Protein 1O9Y (pdb70)

Foldseek 3Di:
DCVPPDADKDWAQADDDDDPVRVVPDDPPDDDDGPDGDPQKTFIDRVPDTQFIFGWDQDPNDTDTHTDGGD/DDPPDDADKDWAQADDDDDVVRVVPDDPPDDDDGPDGDGQKTFIDRVPDGQFIFGWDQDVNDTDTDTDGGD/DVCVPDDADKDKADADDDDDPVRVVVDDPPDDDDGPDDDPQWTFIDGPNDGQFIFGWDQDPNDTDTHTPDGD/DVVPDDADKDWAQFDDDDDPVRVVVDDPPDDDDGDDDDPQKTFIDRVNDGQFIFGWDQDPNDIDTDTPDGDD

Organism: Pseudomonas savastanoi pv. phaseolicola (NCBI:txid319)

Sequence (286 aa):
ALDSLALDLTLRCGELRLTLAELRRLDAGTILEVTGISPGHATLCHGEQVVAEGELVDVEGRLGLQITRLVALDSLALDLTLRCGELRLTLAELRRLDAGTILEVTGISPGHATLCHGEQVVAEGELVDVEGRLGLQITRLVPALDSLALDLTLRCGELRLTLAELRRLDAGTILEVTGISPGHATLCHGEQVVAEGELVDVEGRLGLQITRLVALDSLALDLTLRCGELRLTLAELRRLDAGTILEVTGISPGHATLCHGEQVVAEGELVDVEGRLGLQITRLVT

Radius of gyration: 23.91 Å; Cα contacts (8 Å, |Δi|>4): 730; chains: 4; bounding box: 47×51×80 Å

Solvent-accessible surface area: 14517 Å² total; per-residue (Å²): 124,123,71,82,87,50,24,104,1,21,0,61,0,2,100,29,69,21,42,45,29,52,20,100,73,7,29,56,33,11,0,5,45,0,85,85,37,78,50,23,41,0,5,0,3,81,62,101,135,48,29,0,45,0,64,36,40,109,37,152,50,104,13,0,0,60,2,66,108,64,114,138,144,69,83,94,55,29,105,1,20,0,42,1,3,103,28,111,14,39,37,28,48,24,107,76,7,29,58,37,13,0,8,45,0,88,88,37,76,46,23,38,0,19,0,3,76,54,160,131,50,29,0,37,0,64,33,34,96,55,141,50,126,10,2,0,64,1,67,127,59,107,146,99,95,39,92,98,60,25,105,1,19,0,27,0,6,93,16,110,17,38,30,31,75,29,146,136,16,90,66,43,51,84,24,100,11,89,67,30,63,37,36,73,2,25,0,2,75,46,121,128,63,34,0,59,2,54,33,10,51,0,88,48,80,4,0,0,28,1,76,120,54,104,133,128,68,85,93,79,28,117,2,30,0,47,0,4,64,15,124,15,34,37,26,74,30,165,147,14,86,69,39,46,85,22,102,12,84,66,36,64,57,43,63,1,18,0,1,74,49,90,131,63,30,0,60,1,38,33,12,51,0,90,46,77,5,0,0,31,1,73,121,47,68,120

Nearest PDB structures (foldseek):
  1o9y-assembly1_B  TM=9.983E-01  e=3.569E-11  Pseudomonas syringae
  1o9y-assembly1_C  TM=9.702E-01  e=7.864E-11  Pseudomonas syringae
  8uox-assembly1_E6  TM=8.356E-01  e=1.042E-04  Salmonella enterica subsp. enterica serovar Typhimurium
  8t8o-assembly1_N  TM=8.268E-01  e=1.412E-04  Salmonella enterica subsp. enterica serovar Typhimurium
  5xrw-assembly1_C  TM=8.298E-01  e=2.927E-04  Helicobacter pylori 26695

InterPro domains:
  IPR001172 Flagellar motor switch FliN/Type III secretion HrcQb [PR00956] (55-71)
  IPR001172 Flagellar motor switch FliN/Type III secretion HrcQb [PR00956] (72-88)
  IPR001172 Flagellar motor switch FliN/Type III secretion HrcQb [PR00956] (101-116)
  IPR001543 Flagellar motor switch protein FliN-like, C-terminal domain [PF01052] (56-125)
  IPR036429 SpoA-like superfamily [G3DSA:2.30.330.10] (45-128)
  IPR036429 SpoA-like superfamily [SSF101801] (55-127)

B-factor: mean 23.4, std 9.32, range [5.74, 57.8]

CATH classification: 2.30.330.10

Secondary structure (DSSP, 8-state):
--TT-EEEEEEEEEEEEEEHHHHHT--TT-EEEE-SS-TTEEEEEETTEEEEEEEEEEETTEEEEEEEEE-/--TT-EEEEEEEEEEEEEEHHHHHT--TT-EEEE-SS-TTEEEEEETTEEEEEEEEEEETTEEEEEEEEE-/-GGGG-EEEEEEEEEEEEEEHHHHHH--TTPEEE-BS--TTEEEEEETTEEEEEEEEEEETTEEEEEEEEE-/-GGG-EEEEEEEEEEEEEEHHHHHH--TT-EEE-BSS-TTEEEEEETTEEEEEEEEEEETTEEEEEEEEE--

Structure (mmCIF, N/CA/C/O backbone):
data_1O9Y
#
_entry.id   1O9Y
#
_cell.length_a   53.018
_cell.length_b   27.696
_cell.length_c   98.850
_cell.angle_alpha   90.00
_cell.angle_beta   99.68
_cell.angle_gamma   90.00
#
_symmetry.space_group_name_H-M   'P 1 21 1'
#
loop_
_entity.id
_entity.type
_entity.pdbx_description
1 polymer HRCQ2
2 water water
#
loop_
_atom_site.group_PDB
_atom_site.id
_atom_site.type_symbol
_atom_site.label_atom_id
_atom_site.label_alt_id
_atom_site.label_comp_id
_atom_site.label_asym_id
_atom_site.label_entity_id
_atom_site.label_seq_id
_atom_site.pdbx_PDB_ins_code
_atom_site.Cartn_x
_atom_site.Cartn_y
_atom_site.Cartn_z
_atom_site.occupancy
_atom_site.B_iso_or_equiv
_atom_site.auth_seq_id
_atom_site.auth_comp_id
_atom_site.auth_asym_id
_atom_site.auth_atom_id
_atom_site.pdbx_PDB_model_num
ATOM 1 N N . ALA A 1 11 ? -17.587 -24.934 30.342 1.00 52.27 11 ALA A N 1
ATOM 2 C CA . ALA A 1 11 ? -16.240 -25.452 30.742 1.00 52.33 11 ALA A CA 1
ATOM 3 C C . ALA A 1 11 ? -15.490 -24.489 31.672 1.00 51.70 11 ALA A C 1
ATOM 4 O O . ALA A 1 11 ? -14.315 -24.703 31.978 1.00 52.16 11 ALA A O 1
ATOM 5 N N . LEU A 1 12 ? -16.182 -23.427 32.087 1.00 50.05 12 LEU A N 1
ATOM 6 C CA . LEU A 1 12 ? -15.687 -22.441 33.054 1.00 47.86 12 LEU A CA 1
ATOM 7 C C . LEU A 1 12 ? -16.868 -21.989 33.926 1.00 46.11 12 LEU A C 1
ATOM 8 O O . LEU A 1 12 ? -16.688 -21.353 34.971 1.00 45.93 12 LEU A O 1
ATOM 13 N N . ASP A 1 13 ? -18.073 -22.338 33.478 1.00 43.55 13 ASP A N 1
ATOM 14 C CA . ASP A 1 13 ? -19.303 -22.198 34.258 1.00 41.49 13 ASP A CA 1
ATOM 15 C C . ASP A 1 13 ? -19.149 -22.846 35.631 1.00 37.70 13 ASP A C 1
ATOM 16 O O . ASP A 1 13 ? -19.780 -22.426 36.601 1.00 36.69 13 ASP A O 1
ATOM 21 N N . SER A 1 14 ? -18.291 -23.863 35.691 1.00 34.36 14 SER A N 1
ATOM 22 C CA . SER A 1 14 ? -17.995 -24.594 36.919 1.00 30.33 14 SER A CA 1
ATOM 23 C C . SER A 1 14 ? -16.886 -23.948 37.785 1.00 27.61 14 SER A C 1
ATOM 24 O O . SER A 1 14 ? -16.469 -24.521 38.793 1.00 26.03 14 SER A O 1
ATOM 26 N N . LEU A 1 15 ? -16.416 -22.761 37.400 1.00 25.81 15 LEU A N 1
ATOM 27 C CA . LEU A 1 15 ? -15.421 -22.048 38.216 1.00 25.25 15 LEU A CA 1
ATOM 28 C C . LEU A 1 15 ? -16.033 -21.640 39.560 1.00 23.41 15 LEU A C 1
ATOM 29 O O . LEU A 1 15 ? -17.071 -20.980 39.588 1.00 23.27 15 LEU A O 1
ATOM 34 N N . ALA A 1 16 ? -15.405 -22.068 40.657 1.00 20.88 16 ALA A N 1
ATOM 35 C CA . ALA A 1 16 ? -15.917 -21.816 42.002 1.00 20.74 16 ALA A CA 1
ATOM 36 C C . ALA A 1 16 ? -15.380 -20.512 42.609 1.00 20.49 16 ALA A C 1
ATOM 37 O O . ALA A 1 16 ? -14.170 -20.307 42.694 1.00 19.45 16 ALA A O 1
ATOM 39 N N . LEU A 1 17 ? -16.294 -19.641 43.027 1.00 19.96 17 LEU A N 1
ATOM 40 C CA . LEU A 1 17 ? -15.922 -18.350 43.580 1.00 21.26 17 LEU A CA 1
ATOM 41 C C . LEU A 1 17 ? -16.118 -18.327 45.090 1.00 22.20 17 LEU A C 1
ATOM 42 O O . LEU A 1 17 ? -17.143 -18.793 45.604 1.00 23.18 17 LEU A O 1
ATOM 47 N N . ASP A 1 18 ? -15.121 -17.813 45.795 1.00 22.22 18 ASP A N 1
ATOM 48 C CA . ASP A 1 18 ? -15.238 -17.589 47.228 1.00 23.08 18 ASP A CA 1
ATOM 49 C C . ASP A 1 18 ? -15.838 -16.211 47.421 1.00 22.86 18 ASP A C 1
ATOM 50 O O . ASP A 1 18 ? -15.265 -15.194 46.991 1.00 24.09 18 ASP A O 1
ATOM 55 N N . LEU A 1 19 ? -17.009 -16.182 48.043 1.00 20.33 19 LEU A N 1
ATOM 56 C CA . LEU A 1 19 ? -17.711 -14.931 48.267 1.00 18.08 19 LEU A CA 1
ATOM 57 C C . LEU A 1 19 ? -17.867 -14.656 49.759 1.00 16.23 19 LEU A C 1
ATOM 58 O O . LEU A 1 19 ? -17.972 -15.579 50.549 1.00 15.35 19 LEU A O 1
ATOM 63 N N . THR A 1 20 ? -17.864 -13.377 50.120 1.00 15.98 20 THR A N 1
ATOM 64 C CA . THR A 1 20 ? -18.035 -12.937 51.499 1.00 15.49 20 THR A CA 1
ATOM 65 C C . THR A 1 20 ? -19.196 -11.974 51.599 1.00 14.60 20 THR A C 1
ATOM 66 O O . THR A 1 20 ? -19.536 -11.288 50.638 1.00 14.75 20 THR A O 1
ATOM 70 N N . LEU A 1 21 ? -19.780 -11.932 52.788 1.00 14.24 21 LEU A N 1
ATOM 71 C CA . LEU A 1 21 ? -20.836 -10.999 53.136 1.00 14.01 21 LEU A CA 1
ATOM 72 C C . LEU A 1 21 ? -20.231 -9.770 53.830 1.00 13.65 21 LEU A C 1
ATOM 73 O O . LEU A 1 21 ? -19.704 -9.861 54.927 1.00 12.77 21 LEU A O 1
ATOM 78 N N . ARG A 1 22 ? -20.306 -8.624 53.174 1.00 14.56 22 ARG A N 1
ATOM 79 C CA . ARG A 1 22 ? -19.792 -7.388 53.728 1.00 15.16 22 ARG A CA 1
ATOM 80 C C . ARG A 1 22 ? -20.990 -6.689 54.340 1.00 16.49 22 ARG A C 1
ATOM 81 O O . ARG A 1 22 ? -21.911 -6.273 53.621 1.00 16.39 22 ARG A O 1
ATOM 89 N N . CYS A 1 23 ? -21.008 -6.602 55.671 1.00 16.76 23 CYS A N 1
ATOM 90 C CA . CYS A 1 23 ? -22.161 -6.031 56.359 1.00 17.86 23 CYS A CA 1
ATOM 91 C C . CYS A 1 23 ? -21.823 -4.748 57.105 1.00 18.12 23 CYS A C 1
ATOM 92 O O . CYS A 1 23 ? -22.420 -4.445 58.131 1.00 18.73 23 CYS A O 1
ATOM 95 N N . GLY A 1 24 ? -20.873 -3.992 56.574 1.00 17.42 24 GLY A N 1
ATOM 96 C CA . GLY A 1 24 ? -20.460 -2.759 57.203 1.00 16.88 24 GLY A CA 1
ATOM 97 C C . GLY A 1 24 ? -19.020 -2.484 56.890 1.00 17.49 24 GLY A C 1
ATOM 98 O O . GLY A 1 24 ? -18.273 -3.402 56.580 1.00 17.05 24 GLY A O 1
ATOM 99 N N . GLU A 1 25 ? -18.648 -1.210 56.970 1.00 19.48 25 GLU A N 1
ATOM 100 C CA . GLU A 1 25 ? -17.307 -0.739 56.649 1.00 22.17 25 GLU A CA 1
ATOM 101 C C . GLU A 1 25 ? -16.925 0.347 57.634 1.00 22.40 25 GLU A C 1
ATOM 102 O O . GLU A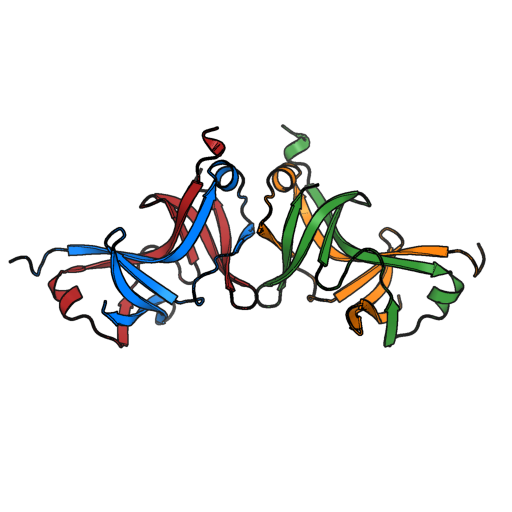 1 25 ? -17.766 1.157 58.015 1.00 23.35 25 GLU A O 1
ATOM 108 N N . LEU A 1 26 ? -15.658 0.375 58.033 1.00 21.86 26 LEU A N 1
ATOM 109 C CA . LEU A 1 26 ? -15.171 1.409 58.939 1.00 21.75 26 LEU A CA 1
ATOM 110 C C . LEU A 1 26 ? -13.661 1.565 58.865 1.00 21.33 26 LEU A C 1
ATOM 111 O O . LEU A 1 26 ? -12.948 0.682 58.398 1.00 21.28 26 LEU A O 1
ATOM 116 N N . ARG A 1 27 ? -13.191 2.721 59.307 1.00 21.18 27 ARG A N 1
ATOM 117 C CA . ARG A 1 27 ? -11.780 3.011 59.353 1.00 21.12 27 ARG A CA 1
ATOM 118 C C . ARG A 1 27 ? -11.348 3.125 60.806 1.00 20.93 27 ARG A C 1
ATOM 119 O O . ARG A 1 27 ? -12.020 3.754 61.628 1.00 20.55 27 ARG A O 1
ATOM 121 N N . LEU A 1 28 ? -10.232 2.485 61.121 1.00 20.45 28 LEU A N 1
ATOM 122 C CA . LEU A 1 28 ? -9.566 2.701 62.395 1.00 20.85 28 LEU A CA 1
ATOM 123 C C . LEU A 1 28 ? -8.086 2.881 62.111 1.00 20.41 28 LEU A C 1
ATOM 124 O O . LEU A 1 28 ? -7.562 2.330 61.138 1.00 20.93 28 LEU A O 1
ATOM 129 N N . THR A 1 29 ? -7.396 3.625 62.959 1.00 19.68 29 THR A N 1
ATOM 130 C CA . THR A 1 29 ? -5.951 3.623 62.872 1.00 20.49 29 THR A CA 1
ATOM 131 C C . THR A 1 29 ? -5.506 2.311 63.466 1.00 20.11 29 THR A C 1
ATOM 132 O O . THR A 1 29 ? -6.280 1.621 64.139 1.00 19.30 29 THR A O 1
ATOM 136 N N . LEU A 1 30 ? -4.257 1.970 63.195 1.00 20.35 30 LEU A N 1
ATOM 137 C CA . LEU A 1 30 ? -3.631 0.796 63.755 1.00 21.00 30 LEU A CA 1
ATOM 138 C C . LEU A 1 30 ? -3.546 0.894 65.289 1.00 20.51 30 LEU A C 1
ATOM 139 O O . LEU A 1 30 ? -3.757 -0.101 65.994 1.00 20.84 30 LEU A O 1
ATOM 144 N N . ALA A 1 31 ? -3.243 2.089 65.798 1.00 19.94 31 ALA A N 1
ATOM 145 C CA . ALA A 1 31 ? -3.162 2.303 67.240 1.00 20.58 31 ALA A CA 1
ATOM 146 C C . ALA A 1 31 ? -4.525 2.052 67.880 1.00 21.46 31 ALA A C 1
ATOM 147 O O . ALA A 1 31 ? -4.603 1.385 68.915 1.00 22.12 31 ALA A O 1
ATOM 149 N N . GLU A 1 32 ? -5.586 2.573 67.254 1.00 20.97 32 GLU A N 1
ATOM 150 C CA . GLU A 1 32 ? -6.959 2.322 67.700 1.00 20.08 32 GLU A CA 1
ATOM 151 C C . GLU A 1 32 ? -7.300 0.821 67.724 1.00 18.90 32 GLU A C 1
ATOM 152 O O . GLU A 1 32 ? -7.875 0.328 68.696 1.00 17.34 32 GLU A O 1
ATOM 158 N N . LEU A 1 33 ? -6.930 0.101 66.667 1.00 18.39 33 LEU A N 1
ATOM 159 C CA . LEU A 1 33 ? -7.209 -1.328 66.576 1.00 18.10 33 LEU A CA 1
ATOM 160 C C . LEU A 1 33 ? -6.485 -2.130 67.644 1.00 19.81 33 LEU A C 1
ATOM 161 O O . LEU A 1 33 ? -7.054 -3.079 68.189 1.00 20.64 33 LEU A O 1
ATOM 166 N N . ARG A 1 34 ? -5.232 -1.761 67.931 1.00 22.10 34 ARG A N 1
ATOM 167 C CA . ARG A 1 34 ? -4.432 -2.375 69.003 1.00 23.73 34 ARG A CA 1
ATOM 168 C C . ARG A 1 34 ? -5.069 -2.200 70.397 1.00 24.75 34 ARG A C 1
ATOM 169 O O . ARG A 1 34 ? -4.856 -3.035 71.294 1.00 24.26 34 ARG A O 1
ATOM 174 N N . ARG A 1 35 ? -5.811 -1.096 70.567 1.00 23.73 35 ARG A N 1
ATOM 175 C CA . ARG A 1 35 ? -6.380 -0.677 71.849 1.00 24.21 35 ARG A CA 1
ATOM 176 C C . ARG A 1 35 ? -7.812 -1.163 72.125 1.00 23.94 35 ARG A C 1
ATOM 177 O O . ARG A 1 35 ? -8.396 -0.814 73.156 1.00 24.53 35 ARG A O 1
ATOM 185 N N . LEU A 1 36 ? -8.393 -1.929 71.209 1.00 22.74 36 LEU A N 1
ATOM 186 C CA . LEU A 1 36 ? -9.764 -2.415 71.389 1.00 21.60 36 LEU A CA 1
ATOM 187 C C . LEU A 1 36 ? -9.809 -3.506 72.449 1.00 20.68 36 LEU A C 1
ATOM 188 O O . LEU A 1 36 ? -8.970 -4.399 72.452 1.00 20.87 36 LEU A O 1
ATOM 193 N N . ASP A 1 37 ? -10.787 -3.443 73.344 1.00 20.53 37 ASP A N 1
ATOM 194 C CA . ASP A 1 37 ? -10.999 -4.519 74.310 1.00 20.65 37 ASP A CA 1
ATOM 195 C C . ASP A 1 37 ? -12.365 -5.150 74.092 1.00 19.98 37 ASP A C 1
ATOM 196 O O . ASP A 1 37 ? -13.294 -4.491 73.586 1.00 20.44 37 ASP A O 1
ATOM 201 N N . ALA A 1 38 ? -12.486 -6.411 74.498 1.00 17.52 38 ALA A N 1
ATOM 202 C CA . ALA A 1 38 ? -13.757 -7.113 74.494 1.00 16.94 38 ALA A CA 1
ATOM 203 C C . ALA A 1 38 ? -14.799 -6.352 75.298 1.00 16.36 38 ALA A C 1
ATOM 204 O O . ALA A 1 38 ? -14.503 -5.796 76.364 1.00 15.16 38 ALA A O 1
ATOM 206 N N . GLY A 1 39 ? -16.017 -6.318 74.771 1.00 15.81 39 GLY A N 1
ATOM 207 C CA . GLY A 1 39 ? -17.107 -5.624 75.424 1.00 15.12 39 GLY A CA 1
ATOM 208 C C . GLY A 1 39 ? -17.377 -4.246 74.845 1.00 15.38 39 GLY A C 1
ATOM 209 O O . GLY A 1 39 ? -18.504 -3.759 74.924 1.00 15.88 39 GLY A O 1
ATOM 210 N N . THR A 1 40 ? -16.358 -3.609 74.277 1.00 15.19 40 THR A N 1
ATOM 211 C CA . THR A 1 40 ? -16.549 -2.292 73.666 1.00 16.71 40 THR A CA 1
ATOM 212 C C . THR A 1 40 ? -17.321 -2.439 72.356 1.00 14.88 40 THR A C 1
ATOM 213 O O . THR A 1 40 ? -17.134 -3.412 71.597 1.00 12.93 40 THR A O 1
ATOM 217 N N . ILE A 1 41 ? -18.173 -1.456 72.091 1.00 13.56 41 ILE A N 1
ATOM 218 C CA . ILE A 1 41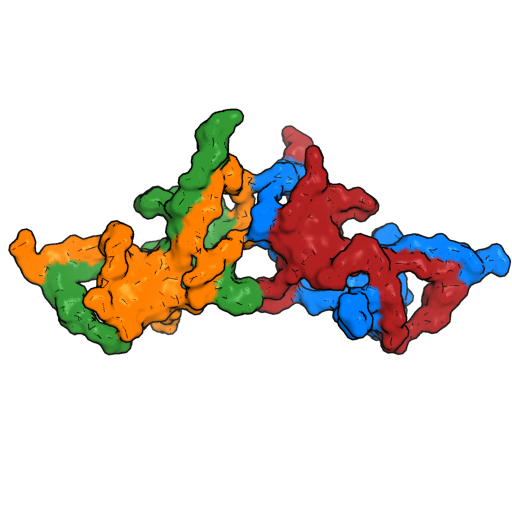 ? -18.952 -1.435 70.860 1.00 11.97 41 ILE A CA 1
ATOM 219 C C . ILE A 1 41 ? -18.384 -0.406 69.892 1.00 12.63 41 ILE A C 1
ATOM 220 O O . ILE A 1 41 ? -18.107 0.745 70.254 1.00 12.16 41 ILE A O 1
ATOM 225 N N . LEU A 1 42 ? -18.189 -0.862 68.665 1.00 14.36 42 LEU A N 1
ATOM 226 C CA . LEU A 1 42 ? -17.829 -0.025 67.540 1.00 15.14 42 LEU A CA 1
ATOM 227 C C . LEU A 1 42 ? -19.084 0.337 66.767 1.00 15.52 42 LEU A C 1
ATOM 228 O O . LEU A 1 42 ? -19.888 -0.535 66.420 1.00 16.76 42 LEU A O 1
ATOM 233 N N . GLU A 1 43 ? -19.252 1.624 66.495 1.00 15.81 43 GLU A N 1
ATOM 234 C CA . GLU A 1 43 ? -20.396 2.093 65.738 1.00 16.67 43 GLU A CA 1
ATOM 235 C C . GLU A 1 43 ? -20.046 1.984 64.274 1.00 15.69 43 GLU A C 1
ATOM 236 O O . GLU A 1 43 ? -18.980 2.401 63.866 1.00 17.07 43 GLU A O 1
ATOM 242 N N . VAL A 1 44 ? -20.933 1.383 63.497 1.00 13.78 44 VAL A N 1
ATOM 243 C CA . VAL A 1 44 ? -20.669 1.134 62.091 1.00 14.12 44 VAL A CA 1
ATOM 244 C C . VAL A 1 44 ? -21.768 1.836 61.287 1.00 15.63 44 VAL A C 1
ATOM 245 O O . VAL A 1 44 ? -22.829 1.261 61.009 1.00 16.74 44 VAL A O 1
ATOM 249 N N . THR A 1 45 ? -21.528 3.102 60.962 1.00 15.62 45 THR A N 1
ATO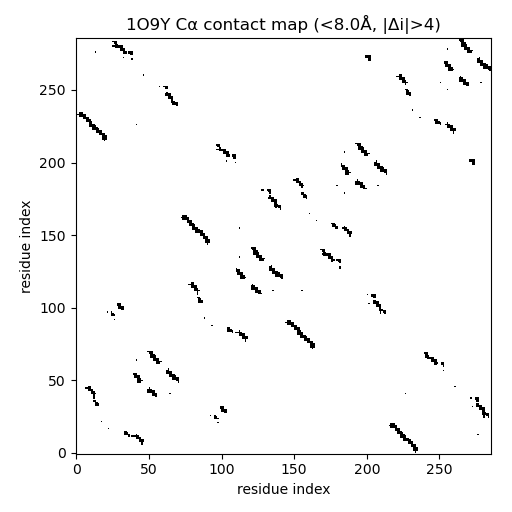M 250 C CA . THR A 1 45 ? -22.496 3.885 60.181 1.00 16.45 45 THR A CA 1
ATOM 251 C C . THR A 1 45 ? -22.391 3.484 58.721 1.00 16.11 45 THR A C 1
ATOM 252 O O . THR A 1 45 ? -21.419 2.834 58.319 1.00 16.03 45 THR A O 1
ATOM 256 N N . GLY A 1 46 ? -23.378 3.890 57.932 1.00 15.60 46 GLY A N 1
ATOM 257 C CA . GLY A 1 46 ? -23.285 3.771 56.491 1.00 16.17 46 GLY A CA 1
ATOM 258 C C . GLY A 1 46 ? -24.032 2.566 55.961 1.00 17.02 46 GLY A C 1
ATOM 259 O O . GLY A 1 46 ? -24.009 2.305 54.765 1.00 17.96 46 GLY A O 1
ATOM 260 N N . ILE A 1 47 ? -24.701 1.841 56.853 1.00 16.47 47 ILE A N 1
ATOM 261 C CA . ILE A 1 47 ? -25.390 0.619 56.473 1.00 15.99 47 ILE A CA 1
ATOM 262 C C . ILE A 1 47 ? -26.655 0.451 57.298 1.00 15.81 47 ILE A C 1
ATOM 263 O O . ILE A 1 47 ? -26.667 0.752 58.498 1.00 15.21 47 ILE A O 1
ATOM 268 N N . SER A 1 48 ? -27.719 0.006 56.632 1.00 15.20 48 SER A N 1
ATOM 269 C CA . SER A 1 48 ? -28.941 -0.445 57.290 1.00 14.80 48 SER A CA 1
ATOM 270 C C . SER A 1 48 ? -28.679 -1.785 57.986 1.00 14.81 48 SER A C 1
ATOM 271 O O . SER A 1 48 ? -28.341 -2.750 57.320 1.00 15.20 48 SER A O 1
ATOM 274 N N . PRO A 1 49 ? -28.846 -1.854 59.308 1.00 15.59 49 PRO A N 1
ATOM 275 C CA . PRO A 1 49 ? -28.590 -3.089 60.071 1.00 15.87 49 PRO A CA 1
ATOM 276 C C . PRO A 1 49 ? -29.265 -4.360 59.523 1.00 17.02 49 PRO A C 1
ATOM 277 O O . PRO A 1 49 ? -30.477 -4.380 59.308 1.00 17.75 49 PRO A O 1
ATOM 281 N N . GLY A 1 50 ? -28.473 -5.414 59.320 1.00 16.65 50 GLY A N 1
ATOM 282 C CA . GLY A 1 50 ? -28.964 -6.652 58.742 1.00 15.94 50 GLY A CA 1
ATOM 283 C C . GLY A 1 50 ? -28.746 -6.694 57.235 1.00 16.56 50 GLY A C 1
ATOM 284 O O . GLY A 1 50 ? -28.910 -7.748 56.607 1.00 18.05 50 GLY A O 1
ATOM 285 N N . HIS A 1 51 ? -28.380 -5.557 56.642 1.00 14.97 51 HIS A N 1
ATOM 286 C CA . HIS A 1 51 ? -28.072 -5.540 55.222 1.00 14.79 51 HIS A CA 1
ATOM 287 C C . HIS A 1 51 ? -26.659 -6.076 55.000 1.00 15.22 51 HIS A C 1
ATOM 288 O O . HIS A 1 51 ? -25.757 -5.857 55.837 1.00 13.38 51 HIS A O 1
ATOM 295 N N . ALA A 1 52 ? -26.481 -6.804 53.893 1.00 14.63 52 ALA A N 1
ATOM 296 C CA . ALA A 1 52 ? -25.169 -7.303 53.524 1.00 15.87 52 ALA A CA 1
ATOM 297 C C . ALA A 1 52 ? -24.933 -7.249 52.021 1.00 16.79 52 ALA A C 1
ATOM 298 O O . ALA A 1 52 ? -25.841 -7.493 51.212 1.00 18.72 52 ALA A O 1
ATOM 300 N N . THR A 1 53 ? -23.709 -6.908 51.652 1.00 15.47 53 THR A N 1
ATOM 301 C CA . THR A 1 53 ? -23.303 -6.969 50.265 1.00 15.47 53 THR A CA 1
ATOM 302 C C . THR A 1 53 ? -22.524 -8.262 50.026 1.00 14.82 53 THR A C 1
ATOM 303 O O . THR A 1 53 ? -21.744 -8.675 50.875 1.00 14.62 53 THR A O 1
ATOM 307 N N . LEU A 1 54 ? -22.808 -8.938 48.909 1.00 14.34 54 LEU A N 1
ATOM 308 C CA . LEU A 1 54 ? -22.111 -10.172 48.528 1.00 14.28 54 LEU A CA 1
ATOM 309 C C . LEU A 1 54 ? -20.913 -9.803 47.656 1.00 13.34 54 LEU A C 1
ATOM 310 O O . LEU A 1 54 ? -21.078 -9.182 46.599 1.00 12.31 54 LEU A O 1
ATOM 315 N N . CYS A 1 55 ? -19.722 -10.178 48.102 1.00 13.40 55 CYS A N 1
ATOM 316 C CA . CYS A 1 55 ? -18.504 -9.712 47.465 1.00 15.57 55 CYS A CA 1
ATOM 317 C C . CYS A 1 55 ? -17.569 -10.817 47.001 1.00 18.15 55 CYS A C 1
ATOM 318 O O . CYS A 1 55 ? -17.428 -11.854 47.663 1.00 18.53 55 CYS A O 1
ATOM 321 N N . HIS A 1 56 ? -16.942 -10.578 45.849 1.00 19.53 56 HIS A N 1
ATOM 322 C CA . HIS A 1 56 ? -15.750 -11.295 45.455 1.00 21.29 56 HIS A CA 1
ATOM 323 C C . HIS A 1 56 ? -14.580 -10.321 45.600 1.00 23.21 56 HIS A C 1
ATOM 324 O O . HIS A 1 56 ? -14.456 -9.342 44.838 1.00 23.33 56 HIS A O 1
ATOM 331 N N . GLY A 1 57 ? -13.741 -10.571 46.601 1.00 23.42 57 GLY A N 1
ATOM 332 C CA . GLY A 1 57 ? -12.713 -9.620 46.972 1.00 24.61 57 GLY A CA 1
ATOM 333 C C . GLY A 1 57 ? -13.351 -8.299 47.346 1.00 25.65 57 GLY A C 1
ATOM 334 O O . GLY A 1 57 ? -14.139 -8.235 48.300 1.00 26.40 57 GLY A O 1
ATOM 335 N N . GLU A 1 58 ? -13.030 -7.254 46.580 1.00 25.58 58 GLU A N 1
ATOM 336 C CA . GLU A 1 58 ? -13.586 -5.926 46.807 1.00 25.77 58 GLU A CA 1
ATOM 337 C C . GLU A 1 58 ? -14.757 -5.594 45.873 1.00 26.42 58 GLU A C 1
ATOM 338 O O . GLU A 1 58 ? -15.401 -4.564 46.049 1.00 28.44 58 GLU A O 1
ATOM 340 N N . GLN A 1 59 ? -15.035 -6.450 44.889 1.00 24.36 59 GLN A N 1
ATOM 341 C CA . GLN A 1 59 ? -16.138 -6.207 43.961 1.00 22.87 59 GLN A CA 1
ATOM 342 C C . GLN A 1 59 ? -17.480 -6.753 44.452 1.00 20.67 59 GLN A C 1
ATOM 343 O O . GLN A 1 59 ? -17.569 -7.890 44.929 1.00 19.51 59 GLN A O 1
ATOM 349 N N . VAL A 1 60 ? -18.518 -5.940 44.289 1.00 19.40 60 VAL A N 1
ATOM 350 C CA . VAL A 1 60 ? -19.875 -6.292 44.687 1.00 20.03 60 VAL A CA 1
ATOM 351 C C . VAL A 1 60 ? -20.526 -7.149 43.598 1.00 20.52 60 VAL A C 1
ATOM 352 O O . VAL A 1 60 ? -20.490 -6.803 42.414 1.00 19.85 60 VAL A O 1
ATOM 356 N N . VAL A 1 61 ? -21.086 -8.291 43.990 1.00 20.24 61 VAL A N 1
ATOM 357 C CA . VAL A 1 61 ? -21.822 -9.103 43.023 1.00 20.10 61 VAL A CA 1
ATOM 358 C C . VAL A 1 61 ? -23.338 -9.097 43.290 1.00 19.96 61 VAL A C 1
ATOM 359 O O . VAL A 1 61 ? -24.134 -9.217 42.348 1.00 19.47 61 VAL A O 1
ATOM 363 N N . ALA A 1 62 ? -23.728 -8.927 44.559 1.00 18.47 62 ALA A N 1
ATOM 364 C CA . ALA A 1 62 ? -25.146 -8.929 44.926 1.00 17.91 62 ALA A CA 1
ATOM 365 C C . ALA A 1 62 ? -25.404 -8.163 46.218 1.00 16.52 62 ALA A C 1
ATOM 366 O O . ALA A 1 62 ? -24.508 -7.971 47.009 1.00 16.84 62 ALA A O 1
ATOM 368 N N . GLU A 1 63 ? -26.635 -7.707 46.401 1.00 16.51 63 GLU A N 1
ATOM 369 C CA . GLU A 1 63 ? -27.077 -7.101 47.656 1.00 16.39 63 GLU A CA 1
ATOM 370 C C . GLU A 1 63 ? -28.056 -8.059 48.315 1.00 15.56 63 GLU A C 1
ATOM 371 O O . GLU A 1 63 ? -28.783 -8.777 47.621 1.00 15.76 63 GLU A O 1
ATOM 377 N N . GLY A 1 64 ? -28.090 -8.053 49.645 1.00 14.18 64 GLY A N 1
ATOM 378 C CA . GLY A 1 64 ? -28.948 -8.958 50.379 1.00 14.32 64 GLY A CA 1
ATOM 379 C C . GLY A 1 64 ? -29.333 -8.538 51.786 1.00 13.89 64 GLY A C 1
ATOM 380 O O . GLY A 1 64 ? -28.862 -7.517 52.300 1.00 13.37 64 GLY A O 1
ATOM 381 N N . GLU A 1 65 ? -30.218 -9.328 52.393 1.00 13.23 65 GLU A N 1
ATOM 382 C CA . GLU A 1 65 ? -30.574 -9.170 53.798 1.00 13.68 65 GLU A CA 1
ATOM 383 C C . GLU A 1 65 ? -30.224 -10.465 54.538 1.00 13.53 65 GLU A C 1
ATOM 384 O O . GLU A 1 65 ? -30.501 -11.577 54.054 1.00 11.78 65 GLU A O 1
ATOM 390 N N . LEU A 1 66 ? -29.602 -10.317 55.701 1.00 13.70 66 LEU A N 1
ATOM 391 C CA . LEU A 1 66 ? -29.401 -11.446 56.603 1.00 14.30 66 LEU A CA 1
ATOM 392 C C . LEU A 1 66 ? -30.756 -11.963 57.085 1.00 15.37 66 LEU A C 1
ATOM 393 O O . LEU A 1 66 ? -31.585 -11.194 57.579 1.00 15.67 66 LEU A O 1
ATOM 398 N N . VAL A 1 67 ? -30.984 -13.264 56.929 1.00 16.18 67 VAL A N 1
ATOM 399 C CA . VAL A 1 67 ? -32.236 -13.865 57.382 1.00 16.32 67 VAL A CA 1
ATOM 400 C C . VAL A 1 67 ? -32.005 -15.097 58.267 1.00 16.94 67 VAL A C 1
ATOM 401 O O . VAL A 1 67 ? -30.956 -15.743 58.220 1.00 15.05 67 VAL A O 1
ATOM 405 N N . ASP A 1 68 ? -33.007 -15.413 59.075 1.00 18.89 68 ASP A N 1
ATOM 406 C CA . ASP A 1 68 ? -32.990 -16.635 59.858 1.00 20.68 68 ASP A CA 1
ATOM 407 C C . ASP A 1 68 ? -33.658 -17.757 59.076 1.00 19.91 68 ASP A C 1
ATOM 408 O O . ASP A 1 68 ? -34.780 -17.606 58.598 1.00 20.10 68 ASP A O 1
ATOM 413 N N . VAL A 1 69 ? -32.942 -18.868 58.941 1.00 18.47 69 VAL A N 1
ATOM 414 C CA . VAL A 1 69 ? -33.448 -20.048 58.271 1.00 17.61 69 VAL A CA 1
ATOM 415 C C . VAL A 1 69 ? -33.377 -21.175 59.301 1.00 15.74 69 VAL A C 1
ATOM 416 O O . VAL A 1 69 ? -32.337 -21.811 59.460 1.00 15.50 69 VAL A O 1
ATOM 420 N N . GLU A 1 70 ? -34.472 -21.392 60.022 1.00 14.17 70 GLU A N 1
ATOM 421 C CA . GLU A 1 70 ? -34.539 -22.472 61.004 1.00 14.55 70 GLU A CA 1
ATOM 422 C C . GLU A 1 70 ? -33.364 -22.438 61.995 1.00 13.36 70 GLU A C 1
ATOM 423 O O . GLU A 1 70 ? -32.834 -23.491 62.371 1.00 11.91 70 GLU A O 1
ATOM 429 N N . GLY A 1 71 ? -32.965 -21.229 62.402 1.00 13.39 71 GLY A N 1
ATOM 430 C CA . GLY A 1 71 ? -31.849 -21.014 63.315 1.00 12.21 71 GLY A CA 1
ATOM 431 C C . GLY A 1 71 ? -30.500 -20.796 62.628 1.00 13.57 71 GLY A C 1
ATOM 432 O O . GLY A 1 71 ? -29.504 -20.484 63.280 1.00 13.22 71 GLY A O 1
ATOM 433 N N . ARG A 1 72 ? -30.454 -20.953 61.309 1.00 13.51 72 ARG A N 1
ATOM 434 C CA . ARG A 1 72 ? -29.195 -20.785 60.584 1.00 14.36 72 ARG A CA 1
ATOM 435 C C . ARG A 1 72 ? -29.177 -19.460 59.858 1.00 14.12 72 ARG A C 1
ATOM 436 O O . AR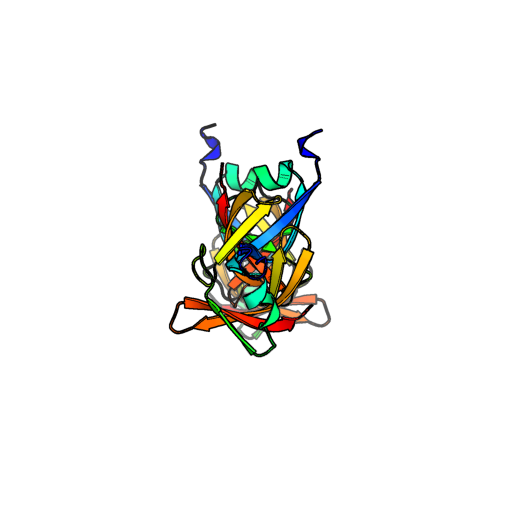G A 1 72 ? -30.237 -18.871 59.619 1.00 15.63 72 ARG A O 1
ATOM 444 N N . LEU A 1 73 ? -27.984 -19.002 59.492 1.00 12.56 73 LEU A N 1
ATOM 445 C CA . LEU A 1 73 ? -27.858 -17.728 58.793 1.00 12.23 73 LEU A CA 1
ATOM 446 C C . LEU A 1 73 ? -28.045 -17.936 57.309 1.00 10.99 73 LEU A C 1
ATOM 447 O O . LEU A 1 73 ? -27.482 -18.859 56.726 1.00 11.16 73 LEU A O 1
ATOM 452 N N . GLY A 1 74 ? -28.854 -17.075 56.710 1.00 10.24 74 GLY A N 1
ATOM 453 C CA . GLY A 1 74 ? -29.071 -17.086 55.283 1.00 10.69 74 GLY A CA 1
ATOM 454 C C . GLY A 1 74 ? -28.943 -15.661 54.792 1.00 12.29 74 GLY A C 1
ATOM 455 O O . GLY A 1 74 ? -29.022 -14.701 55.566 1.00 12.45 74 GLY A O 1
ATOM 456 N N . LEU A 1 75 ? -28.698 -15.523 53.504 1.00 12.37 75 LEU A N 1
ATOM 457 C CA . LEU A 1 75 ? -28.654 -14.214 52.882 1.00 13.51 75 LEU A CA 1
ATOM 458 C C . LEU A 1 75 ? -29.737 -14.266 51.820 1.00 12.84 75 LEU A C 1
ATOM 459 O O . LEU A 1 75 ? -29.687 -15.096 50.916 1.00 12.84 75 LEU A O 1
ATOM 464 N N . GLN A 1 76 ? -30.738 -13.414 51.955 1.00 12.64 76 GLN A N 1
ATOM 465 C CA . GLN A 1 76 ? -31.761 -13.349 50.942 1.00 13.01 76 GLN A CA 1
ATOM 466 C C . GLN A 1 76 ? -31.360 -12.249 49.966 1.00 12.25 76 GLN A C 1
ATOM 467 O O . GLN A 1 76 ? -31.251 -11.080 50.341 1.00 11.72 76 GLN A O 1
ATOM 473 N N . ILE A 1 77 ? -31.137 -12.638 48.719 1.00 11.84 77 ILE A N 1
ATOM 474 C CA . ILE A 1 77 ? -30.774 -11.691 47.668 1.00 13.43 77 ILE A CA 1
ATOM 475 C C . ILE A 1 77 ? -31.913 -10.709 47.367 1.00 14.52 77 ILE A C 1
ATOM 476 O O . ILE A 1 77 ? -33.063 -11.114 47.135 1.00 13.34 77 ILE A O 1
ATOM 481 N N . THR A 1 78 ? -31.586 -9.423 47.398 1.00 16.00 78 THR A N 1
ATOM 482 C CA . THR A 1 78 ? -32.552 -8.382 47.099 1.00 19.04 78 THR A CA 1
ATOM 483 C C . THR A 1 78 ? -32.281 -7.725 45.744 1.00 21.75 78 THR A C 1
ATOM 484 O O . THR A 1 78 ? -33.188 -7.202 45.105 1.00 22.37 78 THR A O 1
ATOM 488 N N . ARG A 1 79 ? -31.032 -7.762 45.302 1.00 25.15 79 ARG A N 1
ATOM 489 C CA . ARG A 1 79 ? -30.648 -7.158 44.033 1.00 27.92 79 ARG A CA 1
ATOM 490 C C . ARG A 1 79 ? -29.354 -7.790 43.541 1.00 30.02 79 ARG A C 1
ATOM 491 O O . ARG A 1 79 ? -28.370 -7.855 44.284 1.00 30.38 79 ARG A O 1
ATOM 496 N N . LEU A 1 80 ? -29.379 -8.287 42.304 1.00 32.11 80 LEU A N 1
ATOM 497 C CA . LEU A 1 80 ? -28.171 -8.743 41.620 1.00 34.88 80 LEU A CA 1
ATOM 498 C C . LEU A 1 80 ? -27.489 -7.524 41.006 1.00 37.62 80 LEU A C 1
ATOM 499 O O . LEU A 1 80 ? -28.153 -6.649 40.441 1.00 37.84 80 LEU A O 1
ATOM 502 N N . VAL A 1 81 ? -26.168 -7.459 41.144 1.00 40.36 81 VAL A N 1
ATOM 503 C CA . VAL A 1 81 ? -25.393 -6.280 40.748 1.00 42.51 81 VAL A CA 1
ATOM 504 C C . VAL A 1 81 ? -24.431 -6.619 39.609 1.00 43.94 81 VAL A C 1
ATOM 505 O O . VAL A 1 81 ? -24.769 -6.447 38.436 1.00 45.19 81 VAL A O 1
ATOM 509 N N . ALA B 1 11 ? -25.279 21.681 111.479 1.00 55.29 11 ALA B N 1
ATOM 510 C CA . ALA B 1 11 ? -26.557 20.953 111.246 1.00 54.84 11 ALA B CA 1
ATOM 511 C C . ALA B 1 11 ? -27.718 21.901 111.470 1.00 54.56 11 ALA B C 1
ATOM 512 O O . ALA B 1 11 ? -27.878 22.457 112.559 1.00 55.48 11 ALA B O 1
ATOM 514 N N . LEU B 1 12 ? -28.513 22.076 110.420 1.00 53.32 12 LEU B N 1
ATOM 515 C CA . LEU B 1 12 ? -29.614 23.032 110.370 1.00 51.95 12 LEU B CA 1
ATOM 516 C C . LEU B 1 12 ? -30.231 22.864 108.987 1.00 50.19 12 LEU B C 1
ATOM 517 O O . LEU B 1 12 ? -29.549 22.440 108.042 1.00 50.19 12 LEU B O 1
ATOM 522 N N . ASP B 1 13 ? -31.512 23.198 108.865 1.00 47.35 13 ASP B N 1
ATOM 523 C CA . ASP B 1 13 ? -32.217 23.091 107.590 1.00 44.74 13 ASP B CA 1
ATOM 524 C C . ASP B 1 13 ? -31.554 23.885 106.444 1.00 41.01 13 ASP B C 1
ATOM 525 O O . ASP B 1 13 ? -31.752 23.568 105.271 1.00 40.51 13 ASP B O 1
ATOM 530 N N . SER B 1 14 ? -30.752 24.892 106.790 1.00 37.35 14 SER B N 1
ATOM 531 C CA . SER B 1 14 ? -30.052 25.723 105.801 1.00 33.94 14 SER B CA 1
ATOM 532 C C . SER B 1 14 ? -28.760 25.102 105.237 1.00 31.14 14 SER B C 1
ATOM 533 O O . SER B 1 14 ? -28.081 25.720 104.406 1.00 30.39 14 SER B O 1
ATOM 535 N N . LEU B 1 15 ? -28.427 23.888 105.675 1.00 28.90 15 LEU B N 1
ATOM 536 C CA . LEU B 1 15 ? -27.224 23.211 105.188 1.00 27.02 15 LEU B CA 1
ATOM 537 C C . LEU B 1 15 ? -27.377 22.796 103.723 1.00 25.82 15 LEU B C 1
ATOM 538 O O . LEU B 1 15 ? -28.376 22.166 103.349 1.00 25.75 15 LEU B O 1
ATOM 543 N N . ALA B 1 16 ? -26.379 23.152 102.914 1.00 24.15 16 ALA B N 1
ATOM 544 C CA . ALA B 1 16 ? -26.431 22.994 101.462 1.00 24.09 16 ALA B CA 1
ATOM 545 C C . ALA B 1 16 ? -25.672 21.763 100.983 1.00 24.09 16 ALA B C 1
ATOM 546 O O . ALA B 1 16 ? -24.456 21.679 101.120 1.00 23.34 16 ALA B O 1
ATOM 548 N N . LEU B 1 17 ? -26.402 20.816 100.410 1.00 24.61 17 LEU B N 1
ATOM 549 C CA . LEU B 1 17 ? -25.818 19.557 99.961 1.00 24.73 17 LEU B CA 1
ATOM 550 C C . LEU B 1 17 ? -25.529 19.572 98.466 1.00 25.09 17 LEU B C 1
ATOM 551 O O . LEU B 1 17 ? -26.407 19.886 97.660 1.00 25.20 17 LEU B O 1
ATOM 556 N N . ASP B 1 18 ? -24.289 19.245 98.112 1.00 25.38 18 ASP B N 1
ATOM 557 C CA . ASP B 1 18 ? -23.883 19.051 96.728 1.00 25.72 18 ASP B CA 1
ATOM 558 C C . ASP B 1 18 ? -24.270 17.648 96.321 1.00 24.12 18 ASP B C 1
ATOM 559 O O . ASP B 1 18 ? -23.761 16.672 96.867 1.00 24.16 18 ASP B O 1
ATOM 564 N N . LEU B 1 19 ? -25.189 17.554 95.366 1.00 22.88 19 LEU B N 1
ATOM 565 C CA . LEU B 1 19 ? -25.704 16.269 94.939 1.00 20.94 19 LEU B CA 1
ATOM 566 C C . LEU B 1 19 ? -25.305 15.996 93.498 1.00 21.19 19 LEU B C 1
ATOM 567 O O . LEU B 1 19 ? -25.065 16.920 92.726 1.00 21.32 19 LEU B O 1
ATOM 572 N N . THR B 1 20 ? -25.212 14.718 93.154 1.00 21.21 20 THR B N 1
ATOM 573 C CA . THR B 1 20 ? -24.881 14.307 91.799 1.00 21.30 20 THR B CA 1
ATOM 574 C C . THR B 1 20 ? -25.926 13.331 91.271 1.00 19.37 20 THR B C 1
ATOM 575 O O . THR B 1 20 ? -26.598 12.634 92.033 1.00 18.39 20 THR B O 1
ATOM 579 N N . LEU B 1 21 ? -26.037 13.287 89.955 1.00 18.55 21 LEU B N 1
ATOM 580 C CA . LEU B 1 21 ? -26.905 12.338 89.289 1.00 19.29 21 LEU B CA 1
ATOM 581 C C . LEU B 1 21 ? -26.070 11.153 88.810 1.00 19.71 21 LEU B C 1
ATOM 582 O O . LEU B 1 21 ? -25.159 11.298 87.987 1.00 18.70 21 LEU B O 1
ATOM 587 N N . ARG B 1 22 ? -26.361 9.988 89.377 1.00 20.00 22 ARG B N 1
ATOM 588 C CA . ARG B 1 22 ? -25.729 8.749 88.973 1.00 19.22 22 ARG B CA 1
ATOM 589 C C . ARG B 1 22 ? -26.675 8.109 87.969 1.00 19.24 22 ARG B C 1
ATOM 590 O O . ARG B 1 22 ? -27.818 7.785 88.314 1.00 18.48 22 ARG B O 1
ATOM 596 N N . CYS B 1 23 ? -26.216 7.961 86.718 1.00 19.86 23 CYS B N 1
ATOM 597 C CA . CYS B 1 23 ? -27.050 7.388 85.657 1.00 20.99 23 CYS B CA 1
ATOM 598 C C . CYS B 1 23 ? -26.456 6.105 85.084 1.00 22.57 23 CYS B C 1
ATOM 599 O O . CYS B 1 23 ? -26.608 5.809 83.890 1.00 22.77 23 CYS B O 1
ATOM 602 N N . GLY B 1 24 ? -25.788 5.344 85.946 1.00 22.15 24 GLY B N 1
ATOM 603 C CA . GLY B 1 24 ? -25.196 4.087 85.547 1.00 21.90 24 GLY B CA 1
ATOM 604 C C . GLY B 1 24 ? -23.909 3.824 86.287 1.00 21.06 24 GLY B C 1
ATOM 605 O O . GLY B 1 24 ? -23.270 4.746 86.761 1.00 19.75 24 GLY B O 1
ATOM 606 N N . GLU B 1 25 ? -23.556 2.551 86.390 1.00 23.64 25 GLU B N 1
ATOM 607 C CA . GLU B 1 25 ? -22.320 2.104 87.030 1.00 27.00 25 GLU B CA 1
ATOM 608 C C . GLU B 1 25 ? -21.662 1.012 86.195 1.00 27.04 25 GLU B C 1
ATOM 609 O O . GLU B 1 25 ? -22.344 0.163 85.610 1.00 27.07 25 GLU B O 1
ATOM 615 N N . LEU B 1 26 ? -20.336 1.043 86.126 1.00 27.40 26 LEU B N 1
ATOM 616 C CA . LEU B 1 26 ? -19.587 -0.017 85.453 1.00 27.38 26 LEU B CA 1
ATOM 617 C C . LEU B 1 26 ? -18.199 -0.216 86.042 1.00 26.75 26 LEU B C 1
ATOM 618 O O . LEU B 1 26 ? -17.678 0.644 86.757 1.00 26.93 26 LEU B O 1
ATOM 623 N N . ARG B 1 27 ? -17.620 -1.372 85.745 1.00 25.54 27 ARG B N 1
ATOM 624 C CA . ARG B 1 27 ? -16.286 -1.704 86.191 1.00 24.79 27 ARG B CA 1
ATOM 625 C C . ARG B 1 27 ? -15.383 -1.848 84.981 1.00 22.78 27 ARG B C 1
ATOM 626 O O . ARG B 1 27 ? -15.711 -2.584 84.042 1.00 22.90 27 ARG B O 1
ATOM 631 N N . LEU B 1 28 ? -14.267 -1.119 85.002 1.00 20.58 28 LEU B N 1
ATOM 632 C CA . LEU B 1 28 ? -13.140 -1.353 84.095 1.00 20.04 28 LEU B CA 1
ATOM 633 C C . LEU B 1 28 ? -11.819 -1.426 84.862 1.00 20.89 28 LEU B C 1
ATOM 634 O O . LEU B 1 28 ? -11.618 -0.716 85.856 1.00 22.19 28 LEU B O 1
ATOM 639 N N . THR B 1 29 ? -10.907 -2.262 84.378 1.00 20.27 29 THR B N 1
ATOM 640 C CA . THR B 1 29 ? -9.546 -2.265 84.883 1.00 19.96 29 THR B CA 1
ATOM 641 C C . THR B 1 29 ? -8.918 -0.970 84.413 1.00 20.46 29 THR B C 1
ATOM 642 O O . THR B 1 29 ? -9.457 -0.313 83.507 1.00 18.37 29 THR B O 1
ATOM 646 N N . LEU B 1 30 ? -7.792 -0.601 85.028 1.00 20.95 30 LEU B N 1
ATOM 647 C CA . LEU B 1 30 ? -7.064 0.589 84.607 1.00 21.30 30 LEU B CA 1
ATOM 648 C C . LEU B 1 30 ? -6.545 0.427 83.184 1.00 20.02 30 LEU B C 1
ATOM 649 O O . LEU B 1 30 ? -6.573 1.383 82.407 1.00 20.06 30 LEU B O 1
ATOM 652 N N . ALA B 1 31 ? -6.077 -0.777 82.850 1.00 20.36 31 ALA B N 1
ATOM 653 C CA . ALA B 1 31 ? -5.636 -1.088 81.486 1.00 21.48 31 ALA B CA 1
ATOM 654 C C . ALA B 1 31 ? -6.772 -0.836 80.482 1.00 22.19 31 ALA B C 1
ATOM 655 O O . ALA B 1 31 ? -6.553 -0.165 79.472 1.00 24.04 31 ALA B O 1
ATOM 657 N N . GLU B 1 32 ? -7.977 -1.340 80.777 1.00 20.84 32 GLU B N 1
ATOM 658 C CA . GLU B 1 32 ? -9.165 -1.072 79.950 1.00 20.54 32 GLU B CA 1
ATOM 659 C C . GLU B 1 32 ? -9.460 0.425 79.802 1.00 19.05 32 GLU B C 1
ATOM 660 O O . GLU B 1 32 ? -9.711 0.895 78.697 1.00 17.67 32 GLU B O 1
ATOM 666 N N . LEU B 1 33 ? -9.416 1.157 80.918 1.00 18.87 33 LEU B N 1
ATOM 667 C CA . LEU B 1 33 ? -9.676 2.598 80.930 1.00 19.69 33 LEU B CA 1
ATOM 668 C C . LEU B 1 33 ? -8.623 3.397 80.153 1.00 20.81 33 LEU B C 1
ATOM 669 O O . LEU B 1 33 ? -8.959 4.366 79.475 1.00 22.22 33 LEU B O 1
ATOM 674 N N . ARG B 1 34 ? -7.360 2.992 80.266 1.00 22.05 34 ARG B N 1
ATOM 675 C CA . ARG B 1 34 ? -6.252 3.588 79.507 1.00 22.50 34 ARG B CA 1
ATOM 676 C C . ARG B 1 34 ? -6.433 3.428 77.989 1.00 22.27 34 ARG B C 1
ATOM 677 O O . ARG B 1 34 ? -5.952 4.264 77.209 1.00 22.20 34 ARG B O 1
ATOM 682 N N . ARG B 1 35 ? -7.106 2.345 77.591 1.00 20.78 35 ARG B N 1
ATOM 683 C CA . ARG B 1 35 ? -7.217 1.939 76.191 1.00 20.81 35 ARG B CA 1
ATOM 684 C C . ARG B 1 35 ? -8.433 2.480 75.447 1.00 21.45 35 ARG B C 1
ATOM 685 O O . ARG B 1 35 ? -8.557 2.265 74.246 1.00 21.97 35 ARG B O 1
ATOM 693 N N . LEU B 1 36 ? -9.338 3.154 76.154 1.00 21.55 36 LEU B N 1
ATOM 694 C CA . LEU B 1 36 ? -10.552 3.684 75.552 1.00 21.72 36 LEU B CA 1
ATOM 695 C C . LEU B 1 36 ? -10.214 4.749 74.517 1.00 22.17 36 LEU B C 1
ATOM 696 O O . LEU B 1 36 ? -9.359 5.593 74.759 1.00 23.94 36 LEU B O 1
ATOM 701 N N . ASP B 1 37 ? -10.862 4.699 73.357 1.00 21.29 37 ASP B N 1
ATOM 702 C CA . ASP B 1 37 ? -10.711 5.763 72.367 1.00 21.44 37 ASP B CA 1
ATOM 703 C C . ASP B 1 37 ? -12.055 6.466 72.145 1.00 20.50 37 ASP B C 1
ATOM 704 O O . ASP B 1 37 ? -13.120 5.860 72.307 1.00 21.39 37 ASP B O 1
ATOM 709 N N . ALA B 1 38 ? -11.990 7.742 71.785 1.00 18.00 38 ALA B N 1
ATOM 710 C CA . ALA B 1 38 ? -13.154 8.490 71.334 1.00 16.70 38 ALA B CA 1
ATOM 711 C C . ALA B 1 38 ? -13.894 7.736 70.241 1.00 15.61 38 ALA B C 1
ATOM 712 O O . ALA B 1 38 ? -13.278 7.147 69.364 1.00 14.51 38 ALA B O 1
ATOM 714 N N . GLY B 1 39 ? -15.219 7.742 70.312 1.00 16.15 39 GLY B N 1
ATOM 715 C CA . GLY B 1 39 ? -16.039 7.075 69.313 1.00 15.42 39 GLY B CA 1
ATOM 716 C C . GLY B 1 39 ? -16.459 5.667 69.689 1.00 16.74 39 GLY B C 1
ATOM 717 O O . GLY B 1 39 ? -17.392 5.128 69.091 1.00 18.61 39 GLY B O 1
ATOM 718 N N . THR B 1 40 ? -15.790 5.051 70.663 1.00 16.66 40 THR B N 1
ATOM 719 C CA . THR B 1 40 ? -16.198 3.704 71.083 1.00 17.68 40 THR B CA 1
ATOM 720 C C . THR B 1 40 ? -17.377 3.805 72.050 1.00 15.73 40 THR B C 1
ATOM 721 O O . THR B 1 40 ? -17.544 4.817 72.746 1.00 16.07 40 THR B O 1
ATOM 725 N N . ILE B 1 41 ? -18.183 2.756 72.109 1.00 13.46 41 ILE B N 1
ATOM 726 C CA . ILE B 1 41 ? -19.332 2.756 73.005 1.00 11.35 41 ILE B CA 1
ATOM 727 C C . ILE B 1 41 ? -19.146 1.744 74.123 1.00 10.86 41 ILE B C 1
ATOM 728 O O . ILE B 1 41 ? -18.802 0.586 73.879 1.00 10.14 41 ILE B O 1
ATOM 733 N N . LEU B 1 42 ? -19.359 2.213 75.347 1.00 10.99 42 LEU B N 1
ATOM 734 C CA . LEU B 1 42 ? -19.396 1.378 76.535 1.00 12.22 42 LEU B CA 1
ATOM 735 C C . LEU B 1 42 ? -20.848 1.067 76.882 1.00 13.10 42 LEU B C 1
ATOM 736 O O . LEU B 1 42 ? -21.694 1.968 76.939 1.00 11.96 42 LEU B O 1
ATOM 741 N N . GLU B 1 43 ? -21.125 -0.208 77.122 1.00 13.71 43 GLU B N 1
ATOM 742 C CA . GLU B 1 43 ? -22.473 -0.659 77.423 1.00 15.47 43 GLU B CA 1
ATOM 743 C C . GLU B 1 43 ? -22.608 -0.602 78.934 1.00 14.61 43 GLU B C 1
ATOM 744 O O . GLU B 1 43 ? -21.683 -0.958 79.647 1.00 14.33 43 GLU B O 1
ATOM 750 N N . VAL B 1 44 ? -23.734 -0.091 79.417 1.00 13.76 44 VAL B N 1
ATOM 751 C CA . VAL B 1 44 ? -23.901 0.183 80.846 1.00 12.89 44 VAL B CA 1
ATOM 752 C C . VAL B 1 44 ? -25.158 -0.543 81.294 1.00 13.25 44 VAL B C 1
ATOM 753 O O . VAL B 1 44 ? -26.259 0.020 81.268 1.00 13.27 44 VAL B O 1
ATOM 757 N N . THR B 1 45 ? -24.990 -1.808 81.666 1.00 13.54 45 THR B N 1
ATOM 758 C CA . THR B 1 45 ? -26.118 -2.650 82.079 1.00 15.31 45 THR B CA 1
ATOM 759 C C . THR B 1 45 ? -26.614 -2.283 83.464 1.00 15.66 45 THR B C 1
ATOM 760 O O . THR B 1 45 ? -25.912 -1.622 84.238 1.00 16.47 45 THR B O 1
ATOM 764 N N . GLY B 1 46 ? -27.822 -2.736 83.772 1.00 15.08 46 GLY B N 1
ATOM 765 C CA . GLY B 1 46 ? -28.338 -2.667 85.119 1.00 15.53 46 GLY B CA 1
ATOM 766 C C . GLY B 1 46 ? -29.096 -1.401 85.402 1.00 16.55 46 GLY B C 1
ATOM 767 O O . GLY B 1 46 ? -29.470 -1.156 86.533 1.00 18.58 46 GLY B O 1
ATOM 768 N N . ILE B 1 47 ? -29.325 -0.602 84.368 1.00 17.12 47 ILE B N 1
ATOM 769 C CA . ILE B 1 47 ? -30.082 0.637 84.481 1.00 17.14 47 ILE B CA 1
ATOM 770 C C . ILE B 1 47 ? -30.963 0.830 83.240 1.00 17.07 47 ILE B C 1
ATOM 771 O O . ILE B 1 47 ? -30.542 0.550 82.112 1.00 16.25 47 ILE B O 1
ATOM 776 N N . SER B 1 48 ? -32.188 1.286 83.475 1.00 18.05 48 SER B N 1
ATOM 777 C CA . SER B 1 48 ? -33.076 1.777 82.427 1.00 19.03 48 SER B CA 1
ATOM 778 C C . SER B 1 48 ? -32.554 3.137 81.941 1.00 19.29 48 SER B C 1
ATOM 779 O O . SER B 1 48 ? -32.359 4.030 82.756 1.00 20.31 48 SER B O 1
ATOM 782 N N . PRO B 1 49 ? -32.331 3.301 80.630 1.00 19.10 49 PRO B N 1
ATOM 783 C CA . PRO B 1 49 ? -31.789 4.561 80.085 1.00 19.03 49 PRO B CA 1
ATOM 784 C C . PRO B 1 49 ? -32.636 5.776 80.454 1.00 18.89 49 PRO B C 1
ATOM 785 O O . PRO B 1 49 ? -33.866 5.736 80.332 1.00 19.94 49 PRO B O 1
ATOM 789 N N . GLY B 1 50 ? -31.988 6.839 80.923 1.00 17.91 50 GLY B N 1
ATOM 790 C CA . GLY B 1 50 ? -32.709 8.018 81.367 1.00 16.69 50 GLY B CA 1
ATOM 791 C C . GLY B 1 50 ? -32.987 8.039 82.854 1.00 16.15 50 GLY B C 1
ATOM 792 O O . GLY B 1 50 ? -33.238 9.102 83.433 1.00 16.94 50 GLY B O 1
ATOM 793 N N . HIS B 1 51 ? -32.953 6.869 83.483 1.00 14.75 51 HIS B N 1
ATOM 794 C CA . HIS B 1 51 ? -33.052 6.808 84.933 1.00 13.92 51 HIS B CA 1
ATOM 795 C C . HIS B 1 51 ? -31.786 7.379 85.562 1.00 13.32 51 HIS B C 1
ATOM 796 O O . HIS B 1 51 ? -30.687 7.222 85.023 1.00 11.81 51 HIS B O 1
ATOM 803 N N . ALA B 1 52 ? -31.956 8.052 86.697 1.00 13.49 52 ALA B N 1
ATOM 804 C CA . ALA B 1 52 ? -30.834 8.575 87.467 1.00 14.06 52 ALA B CA 1
ATOM 805 C C . ALA B 1 52 ? -31.164 8.461 88.942 1.00 14.03 52 ALA B C 1
ATOM 806 O O . ALA B 1 52 ? -32.328 8.579 89.333 1.00 13.63 52 ALA B O 1
ATOM 808 N N . THR B 1 53 ? -30.148 8.218 89.760 1.00 14.31 53 THR B N 1
ATOM 809 C CA . THR B 1 53 ? -30.321 8.356 91.201 1.00 15.73 53 THR B CA 1
ATOM 810 C C . THR B 1 53 ? -29.625 9.640 91.602 1.00 15.61 53 THR B C 1
ATOM 811 O O . THR B 1 53 ? -28.577 10.007 91.034 1.00 15.96 53 THR B O 1
ATOM 815 N N . LEU B 1 54 ? -30.242 10.338 92.546 1.00 13.79 54 LEU B N 1
ATOM 816 C CA . LEU B 1 54 ? -29.689 11.552 93.093 1.00 13.44 54 LEU B CA 1
ATOM 817 C C . LEU B 1 54 ? -28.891 11.144 94.323 1.00 14.61 54 LEU B C 1
ATOM 818 O O . LEU B 1 54 ? -29.414 10.500 95.229 1.00 15.28 54 LEU B O 1
ATOM 823 N N . CYS B 1 55 ? -27.614 11.507 94.338 1.00 16.39 55 CYS B N 1
ATOM 824 C CA . CYS B 1 55 ? -26.693 11.039 95.362 1.00 17.41 55 CYS B CA 1
ATOM 825 C C . CYS B 1 55 ? -25.982 12.145 96.110 1.00 19.27 55 CYS B C 1
ATOM 826 O O . CYS B 1 55 ? -25.633 13.180 95.550 1.00 18.83 55 CYS B O 1
ATOM 829 N N . HIS B 1 56 ? -25.790 11.914 97.399 1.00 22.76 56 HIS B N 1
ATOM 830 C CA . HIS B 1 56 ? -24.829 12.661 98.171 1.00 25.44 56 HIS B CA 1
ATOM 831 C C . HIS B 1 56 ? -23.704 11.678 98.433 1.00 27.27 56 HIS B C 1
ATOM 832 O O . HIS B 1 56 ? -23.878 10.696 99.172 1.00 28.04 56 HIS B O 1
ATOM 839 N N . GLY B 1 57 ? -22.560 11.921 97.800 1.00 28.03 57 GLY B N 1
ATOM 840 C CA . GLY B 1 57 ? -21.484 10.946 97.768 1.00 29.57 57 GLY B CA 1
ATOM 841 C C . GLY B 1 57 ? -21.967 9.636 97.174 1.00 31.25 57 GLY B C 1
ATOM 842 O O . GLY B 1 57 ? -22.394 9.592 96.014 1.00 31.97 57 GLY B O 1
ATOM 843 N N . GLU B 1 58 ? -21.934 8.575 97.978 1.00 32.54 58 GLU B N 1
ATOM 844 C CA . GLU B 1 58 ? -22.360 7.248 97.531 1.00 33.16 58 GLU B CA 1
ATOM 845 C C . GLU B 1 58 ? -23.709 6.850 98.122 1.00 31.42 58 GLU B C 1
ATOM 846 O O . GLU B 1 58 ? -24.118 5.692 98.031 1.00 32.53 58 GLU B O 1
ATOM 852 N N . GLN B 1 59 ? -24.399 7.813 98.718 1.00 28.29 59 GLN B N 1
ATOM 853 C CA . GLN B 1 59 ? -25.708 7.564 99.311 1.00 25.86 59 GLN B CA 1
ATOM 854 C C . GLN B 1 59 ? -26.831 8.116 98.431 1.00 23.06 59 GLN B C 1
ATOM 855 O O . GLN B 1 59 ? -26.840 9.293 98.055 1.00 21.16 59 GLN B O 1
ATOM 861 N N . VAL B 1 60 ? -27.776 7.247 98.117 1.00 22.47 60 VAL B N 1
ATOM 862 C CA . VAL B 1 60 ? -28.938 7.613 97.324 1.00 22.59 60 VAL B CA 1
ATOM 863 C C . VAL B 1 60 ? -29.873 8.390 98.230 1.00 22.48 60 VAL B C 1
ATOM 864 O O . VAL B 1 60 ? -30.179 7.936 99.327 1.00 22.74 60 VAL B O 1
ATOM 868 N N . VAL B 1 61 ? -30.295 9.574 97.791 1.00 21.98 61 VAL B N 1
ATOM 869 C CA . VAL B 1 61 ? -31.325 10.312 98.517 1.00 22.51 61 VAL B CA 1
ATOM 870 C C . VAL B 1 61 ? -32.660 10.347 97.758 1.00 23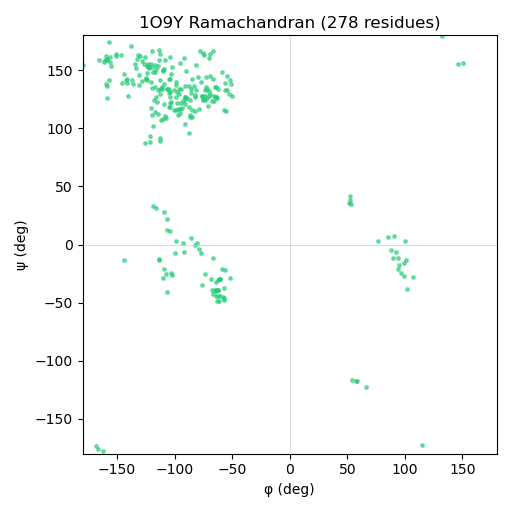.07 61 VAL B C 1
ATOM 871 O O . VAL B 1 61 ? -33.707 10.574 98.359 1.00 23.45 61 VAL B O 1
ATOM 875 N N . ALA B 1 62 ? -32.604 10.126 96.444 1.00 22.65 62 ALA B N 1
ATOM 876 C CA . ALA B 1 62 ? -33.784 10.120 95.582 1.00 22.82 62 ALA B CA 1
ATOM 877 C C . ALA B 1 62 ? -33.517 9.372 94.281 1.00 22.66 62 ALA B C 1
ATOM 878 O O . ALA B 1 62 ? -32.373 9.147 93.901 1.00 23.56 62 ALA B O 1
ATOM 880 N N . GLU B 1 63 ? -34.592 8.995 93.612 1.00 22.56 63 GLU B N 1
ATOM 881 C CA . GLU B 1 63 ? -34.537 8.420 92.290 1.00 23.70 63 GLU B CA 1
ATOM 882 C C . GLU B 1 63 ? -35.398 9.280 91.399 1.00 23.12 63 GLU B C 1
ATOM 883 O O . GLU B 1 63 ? -36.355 9.899 91.873 1.00 23.57 63 GLU B O 1
ATOM 889 N N . GLY B 1 64 ? -35.079 9.305 90.107 1.00 21.98 64 GLY B N 1
ATOM 890 C CA . GLY B 1 64 ? -35.921 9.974 89.130 1.00 20.39 64 GLY B CA 1
ATOM 891 C C . GLY B 1 64 ? -35.572 9.690 87.679 1.00 19.94 64 GLY B C 1
ATOM 892 O O . GLY B 1 64 ? -34.724 8.838 87.383 1.00 18.32 64 GLY B O 1
ATOM 893 N N . GLU B 1 65 ? -36.238 10.408 86.771 1.00 19.90 65 GLU B N 1
ATOM 894 C CA . GLU B 1 65 ? -35.977 10.283 85.336 1.00 18.77 65 GLU B CA 1
ATOM 895 C C . GLU B 1 65 ? -35.360 11.572 84.810 1.00 18.34 65 GLU B C 1
ATOM 896 O O . GLU B 1 65 ? -35.754 12.659 85.224 1.00 16.57 65 GLU B O 1
ATOM 902 N N . LEU B 1 66 ? -34.400 11.446 83.897 1.00 19.51 66 LEU B N 1
ATOM 903 C CA . LEU B 1 66 ? -33.810 12.603 83.229 1.00 20.66 66 LEU B CA 1
ATOM 904 C C . LEU B 1 66 ? -34.794 13.177 82.223 1.00 21.30 66 LEU B C 1
ATOM 905 O O . LEU B 1 66 ? -35.271 12.473 81.334 1.00 21.82 66 LEU B O 1
ATOM 910 N N . VAL B 1 67 ? -35.094 14.463 82.354 1.00 21.04 67 VAL B N 1
ATOM 911 C CA . VAL B 1 67 ? -36.051 15.094 81.449 1.00 21.18 67 VAL B CA 1
ATOM 912 C C . VAL B 1 67 ? -35.466 16.315 80.721 1.00 22.21 67 VAL B C 1
ATOM 913 O O . VAL B 1 67 ? -34.605 17.036 81.241 1.00 20.59 67 VAL B O 1
ATOM 917 N N . ASP B 1 68 ? -35.931 16.513 79.498 1.00 23.83 68 ASP B N 1
ATOM 918 C CA . ASP B 1 68 ? -35.589 17.687 78.725 1.00 25.69 68 ASP B CA 1
ATOM 919 C C . ASP B 1 68 ? -36.733 18.680 78.889 1.00 25.39 68 ASP B C 1
ATOM 920 O O . ASP B 1 68 ? -37.876 18.389 78.528 1.00 26.03 68 ASP B O 1
ATOM 925 N N . VAL B 1 69 ? -36.431 19.832 79.482 1.00 24.43 69 VAL B N 1
ATOM 926 C CA . VAL B 1 69 ? -37.424 20.885 79.689 1.00 23.46 69 VAL B CA 1
ATOM 927 C C . VAL B 1 69 ? -36.961 22.117 78.923 1.00 22.83 69 VAL B C 1
ATOM 928 O O . VAL B 1 69 ? -36.050 22.822 79.366 1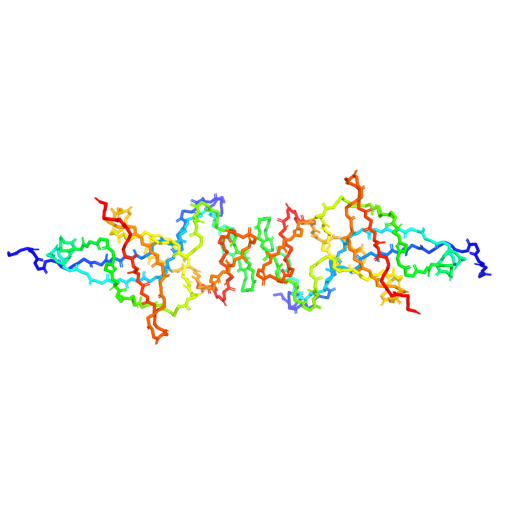.00 21.73 69 VAL B O 1
ATOM 932 N N . GLU B 1 70 ? -37.572 22.348 77.759 1.00 23.01 70 GLU B N 1
ATOM 933 C CA . GLU B 1 70 ? -37.238 23.480 76.885 1.00 22.73 70 GLU B CA 1
ATOM 934 C C . GLU B 1 70 ? -35.732 23.555 76.584 1.00 20.92 70 GLU B C 1
ATOM 935 O O . GLU B 1 70 ? -35.132 24.639 76.590 1.00 19.83 70 GLU B O 1
ATOM 939 N N . GLY B 1 71 ? -35.138 22.392 76.327 1.00 18.88 71 GLY B N 1
ATOM 940 C CA . GLY B 1 71 ? -33.722 22.289 76.030 1.00 18.02 71 GLY B CA 1
ATOM 941 C C . GLY B 1 71 ? -32.822 22.083 77.243 1.00 17.72 71 GLY B C 1
ATOM 942 O O . GLY B 1 71 ? -31.652 21.765 77.084 1.00 17.72 71 GLY B O 1
ATOM 943 N N . ARG B 1 72 ? -33.358 22.248 78.447 1.00 17.56 72 ARG B N 1
ATOM 944 C CA . ARG B 1 72 ? -32.534 22.149 79.660 1.00 19.46 72 ARG B CA 1
ATOM 945 C C . ARG B 1 72 ? -32.742 20.839 80.403 1.00 19.03 72 ARG B C 1
ATOM 946 O O . ARG B 1 72 ? -33.866 20.325 80.495 1.00 19.10 72 ARG B O 1
ATOM 954 N N . LEU B 1 73 ? -31.657 20.312 80.951 1.00 17.96 73 LEU B N 1
ATOM 955 C CA . LEU B 1 73 ? -31.740 19.053 81.669 1.00 18.42 73 LEU B CA 1
ATOM 956 C C . LEU B 1 73 ? -32.412 19.222 83.029 1.00 18.14 73 LEU B C 1
ATOM 957 O O . LEU B 1 73 ? -32.079 20.129 83.798 1.00 17.59 73 LEU B O 1
ATOM 962 N N . GLY B 1 74 ? -33.356 18.327 83.300 1.00 18.19 74 GLY B N 1
ATOM 963 C CA . GLY B 1 74 ? -34.049 18.264 84.568 1.00 19.05 74 GLY B CA 1
ATOM 964 C C . GLY B 1 74 ? -34.034 16.837 85.094 1.00 19.22 74 GLY B C 1
ATOM 965 O O . GLY B 1 74 ? -33.766 15.886 84.343 1.00 20.46 74 GLY B O 1
ATOM 966 N N . LEU B 1 75 ? -34.292 16.691 86.388 1.00 17.50 75 LEU B N 1
ATOM 967 C CA . LEU B 1 75 ? -34.510 15.380 86.987 1.00 17.99 75 LEU B CA 1
ATOM 968 C C . LEU B 1 75 ? -35.912 15.375 87.584 1.00 17.89 75 LEU B C 1
ATOM 969 O O . LEU B 1 75 ? -36.182 16.101 88.535 1.00 17.74 75 LEU B O 1
ATOM 974 N N . GLN B 1 76 ? -36.811 14.594 86.996 1.00 18.71 76 GLN B N 1
ATOM 975 C CA . GLN B 1 76 ? -38.160 14.452 87.531 1.00 18.79 76 GLN B CA 1
ATOM 976 C C . GLN B 1 76 ? -38.131 13.370 88.605 1.00 18.57 76 GLN B C 1
ATOM 977 O O . GLN B 1 76 ? -37.863 12.208 88.305 1.00 18.45 76 GLN B O 1
ATOM 983 N N . ILE B 1 77 ? -38.411 13.764 89.844 1.00 17.83 77 ILE B N 1
ATOM 984 C CA . ILE B 1 77 ? -38.338 12.859 90.984 1.00 18.85 77 ILE B CA 1
ATOM 985 C C . ILE B 1 77 ? -39.461 11.823 90.941 1.00 20.37 77 ILE B C 1
ATOM 986 O O . ILE B 1 77 ? -40.639 12.171 90.786 1.00 19.53 77 ILE B O 1
ATOM 991 N N . THR B 1 78 ? -39.085 10.553 91.048 1.00 22.19 78 THR B N 1
ATOM 992 C CA . THR B 1 78 ? -40.067 9.474 91.059 1.00 24.91 78 THR B CA 1
ATOM 993 C C . THR B 1 78 ? -40.226 8.892 92.465 1.00 27.17 78 THR B C 1
ATOM 994 O O . THR B 1 78 ? -41.342 8.636 92.901 1.00 28.69 78 THR B O 1
ATOM 998 N N . ARG B 1 79 ? -39.118 8.737 93.182 1.00 29.01 79 ARG B N 1
ATOM 999 C CA . ARG B 1 79 ? -39.131 8.199 94.534 1.00 31.66 79 ARG B CA 1
ATOM 1000 C C . ARG B 1 79 ? -38.152 8.940 95.425 1.00 32.91 79 ARG B C 1
ATOM 1001 O O . ARG B 1 79 ? -36.976 9.084 95.079 1.00 31.97 79 ARG B O 1
ATOM 1009 N N . LEU B 1 80 ? -38.640 9.407 96.572 1.00 34.99 80 LEU B N 1
ATOM 1010 C CA . LEU B 1 80 ? -37.756 9.905 97.617 1.00 37.80 80 LEU B CA 1
ATOM 1011 C C . LEU B 1 80 ? -37.289 8.719 98.471 1.00 39.08 80 LEU B C 1
ATOM 1012 O O . LEU B 1 80 ? -38.052 7.780 98.709 1.00 39.38 80 LEU B O 1
ATOM 1015 N N . VAL B 1 81 ? -36.029 8.753 98.895 1.00 40.30 81 VAL B N 1
ATOM 1016 C CA . VAL B 1 81 ? -35.447 7.697 99.732 1.00 41.69 81 VAL B CA 1
ATOM 1017 C C . VAL B 1 81 ? -35.326 8.170 101.182 1.00 42.57 81 VAL B C 1
ATOM 1018 O O . VAL B 1 81 ? -36.319 8.211 101.917 1.00 43.05 81 VAL B O 1
ATOM 1022 N N . PRO C 1 10 ? 2.616 -4.913 84.049 1.00 47.98 10 PRO C N 1
ATOM 1023 C CA . PRO C 1 10 ? 2.268 -3.907 85.101 1.00 48.06 10 PRO C CA 1
ATOM 1024 C C . PRO C 1 10 ? 1.133 -4.415 85.982 1.00 47.57 10 PRO C C 1
ATOM 1025 O O . PRO C 1 10 ? 0.028 -4.655 85.481 1.00 47.64 10 PRO C O 1
ATOM 1029 N N . ALA C 1 11 ? 1.406 -4.594 87.273 1.00 46.72 11 ALA C N 1
ATOM 1030 C CA . ALA C 1 11 ? 0.431 -5.208 88.177 1.00 45.78 11 ALA C CA 1
ATOM 1031 C C . ALA C 1 11 ? -0.803 -4.321 88.407 1.00 44.34 11 ALA C C 1
ATOM 1032 O O . ALA C 1 11 ? -1.932 -4.820 88.465 1.00 44.38 11 ALA C O 1
ATOM 1034 N N . LEU C 1 12 ? -0.578 -3.012 88.519 1.00 42.29 12 LEU C N 1
ATOM 1035 C CA . LEU C 1 12 ? -1.650 -2.043 88.736 1.00 40.43 12 LEU C CA 1
ATOM 1036 C C . LEU C 1 12 ? -2.612 -1.915 87.542 1.00 38.86 12 LEU C C 1
ATOM 1037 O O . LEU C 1 12 ? -3.680 -1.318 87.666 1.00 38.31 12 LEU C O 1
ATOM 1040 N N . ASP C 1 13 ? -2.232 -2.488 86.401 1.00 37.72 13 ASP C N 1
ATOM 1041 C CA . ASP C 1 13 ? -3.091 -2.541 85.217 1.00 37.66 13 ASP C CA 1
ATOM 1042 C C . ASP C 1 13 ? -4.342 -3.373 85.464 1.00 35.73 13 ASP C C 1
ATOM 1043 O O . ASP C 1 13 ? -5.400 -3.096 84.890 1.00 34.39 13 ASP C O 1
ATOM 1048 N N . SER C 1 14 ? -4.198 -4.392 86.311 1.00 33.98 14 SER C N 1
ATOM 1049 C CA . SER C 1 14 ? -5.284 -5.306 86.653 1.00 33.21 14 SER C CA 1
ATOM 1050 C C . SER C 1 14 ? -6.272 -4.737 87.685 1.00 30.80 14 SER C C 1
ATOM 1051 O O . SER C 1 14 ? -7.276 -5.374 87.998 1.00 30.25 14 SER C O 1
ATOM 1054 N N . LEU C 1 15 ? -5.977 -3.546 88.197 1.00 28.94 15 LEU C N 1
ATOM 1055 C CA . LEU C 1 15 ? -6.863 -2.836 89.121 1.00 28.29 15 LEU C CA 1
ATOM 1056 C C . LEU C 1 15 ? -8.273 -2.633 88.584 1.00 26.39 15 LEU C C 1
ATOM 1057 O O . LEU C 1 15 ? -8.475 -1.911 87.610 1.00 26.61 15 LEU C O 1
ATOM 1062 N N . ALA C 1 16 ? -9.242 -3.268 89.234 1.00 24.58 16 ALA C N 1
ATOM 1063 C CA . ALA C 1 16 ? -10.652 -3.073 88.916 1.00 23.75 16 ALA C CA 1
ATOM 1064 C C . ALA C 1 16 ? -11.185 -1.773 89.517 1.00 23.09 16 ALA C C 1
ATOM 1065 O O . ALA C 1 16 ? -11.202 -1.592 90.741 1.00 22.65 16 ALA C O 1
ATOM 1067 N N . LEU C 1 17 ? -11.603 -0.864 88.643 1.00 23.06 17 LEU C N 1
ATOM 1068 C CA . LEU C 1 17 ? -12.141 0.425 89.079 1.00 22.86 17 LEU C CA 1
ATOM 1069 C C . LEU C 1 17 ? -13.650 0.436 88.932 1.00 22.54 17 LEU C C 1
ATOM 1070 O O . LEU C 1 17 ? -14.178 -0.010 87.911 1.00 22.56 17 LEU C O 1
ATOM 1075 N N . ASP C 1 18 ? -14.333 0.913 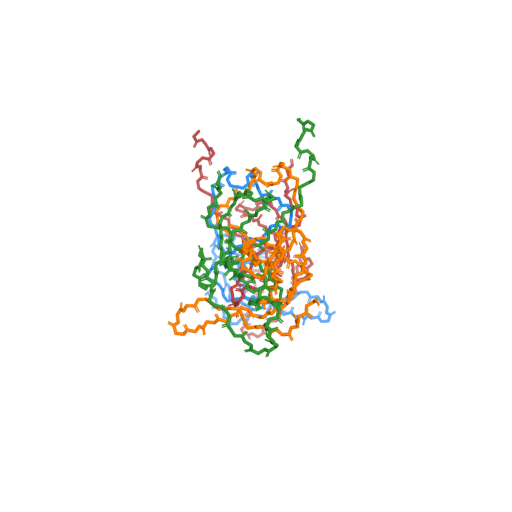89.970 1.00 23.43 18 ASP C N 1
ATOM 1076 C CA . ASP C 1 18 ? -15.788 1.070 89.953 1.00 24.65 18 ASP C CA 1
ATOM 1077 C C . ASP C 1 18 ? -16.099 2.466 89.460 1.00 24.34 18 ASP C C 1
ATOM 1078 O O . ASP C 1 18 ? -15.944 3.432 90.191 1.00 26.10 18 ASP C O 1
ATOM 1083 N N . LEU C 1 19 ? -16.526 2.568 88.209 1.00 22.91 19 LEU C N 1
ATOM 1084 C CA . LEU C 1 19 ? -16.764 3.862 87.601 1.00 20.65 19 LEU C CA 1
ATOM 1085 C C . LEU C 1 19 ? -18.254 4.160 87.560 1.00 20.37 19 LEU C C 1
ATOM 1086 O O . LEU C 1 19 ? -19.093 3.253 87.511 1.00 19.65 19 LEU C O 1
ATOM 1091 N N . THR C 1 20 ? -18.565 5.448 87.578 1.00 20.02 20 THR C N 1
ATOM 1092 C CA . THR C 1 20 ? -19.932 5.911 87.607 1.00 20.51 20 THR C CA 1
ATOM 1093 C C . THR C 1 20 ? -20.235 6.783 86.376 1.00 18.85 20 THR C C 1
ATOM 1094 O O . THR C 1 20 ? -19.391 7.579 85.966 1.00 17.90 20 THR C O 1
ATOM 1098 N N . LEU C 1 21 ? -21.427 6.622 85.793 1.00 16.39 21 LEU C N 1
ATOM 1099 C CA . LEU C 1 21 ? -21.928 7.602 84.837 1.00 15.90 21 LEU C CA 1
ATOM 1100 C C . LEU C 1 21 ? -22.548 8.736 85.609 1.00 15.20 21 LEU C C 1
ATOM 1101 O O . LEU C 1 21 ? -23.384 8.513 86.479 1.00 15.47 21 LEU C O 1
ATOM 1106 N N . ARG C 1 22 ? -22.107 9.951 85.314 1.00 15.53 22 ARG C N 1
ATOM 1107 C CA . ARG C 1 22 ? -22.598 11.142 85.998 1.00 15.87 22 ARG C CA 1
ATOM 1108 C C . ARG C 1 22 ? -23.335 12.036 85.010 1.00 15.51 22 ARG C C 1
ATOM 1109 O O . ARG C 1 22 ? -22.770 12.458 84.000 1.00 13.78 22 ARG C O 1
ATOM 1115 N N . CYS C 1 23 ? -24.593 12.322 85.323 1.00 16.70 23 CYS C N 1
ATOM 1116 C CA . CYS C 1 23 ? -25.479 13.066 84.441 1.00 19.36 23 CYS C CA 1
ATOM 1117 C C . CYS C 1 23 ? -25.788 14.459 84.955 1.00 19.73 23 CYS C C 1
ATOM 1118 O O . CYS C 1 23 ? -26.849 15.020 84.675 1.00 19.90 23 CYS C O 1
ATOM 1121 N N . GLY C 1 24 ? -24.849 15.007 85.711 1.00 18.79 24 GLY C N 1
ATOM 1122 C CA . GLY C 1 24 ? -24.954 16.354 86.198 1.00 18.15 24 GLY C CA 1
ATOM 1123 C C . GLY C 1 24 ? -25.070 16.408 87.694 1.00 18.90 24 GLY C C 1
ATOM 1124 O O . GLY C 1 24 ? -24.950 15.405 88.396 1.00 17.49 24 GLY C O 1
ATOM 1125 N N . GLU C 1 25 ? -25.328 17.615 88.177 1.00 21.01 25 GLU C N 1
ATOM 1126 C CA . GLU C 1 25 ? -25.324 17.884 89.602 1.00 22.09 25 GLU C CA 1
ATOM 1127 C C . GLU C 1 25 ? -26.280 19.006 89.953 1.00 21.21 25 GLU C C 1
ATOM 1128 O O . GLU C 1 25 ? -26.720 19.767 89.077 1.00 21.62 25 GLU C O 1
ATOM 1134 N N . LEU C 1 26 ? -26.595 19.102 91.241 1.00 20.83 26 LEU C N 1
ATOM 1135 C CA . LEU C 1 26 ? -27.436 20.175 91.758 1.00 22.18 26 LEU C CA 1
ATOM 1136 C C . LEU C 1 26 ? -27.243 20.317 93.262 1.00 23.55 26 LEU C C 1
ATOM 1137 O O . LEU C 1 26 ? -26.794 19.388 93.941 1.00 23.59 26 LEU C O 1
ATOM 1142 N N . ARG C 1 27 ? -27.592 21.486 93.780 1.00 25.29 27 ARG C N 1
ATOM 1143 C CA . ARG C 1 27 ? -27.348 21.800 95.178 1.00 26.97 27 ARG C CA 1
ATOM 1144 C C . ARG C 1 27 ? -28.687 22.032 95.853 1.00 26.47 27 ARG C C 1
ATOM 1145 O O . ARG C 1 27 ? -29.484 22.843 95.390 1.00 26.72 27 ARG C O 1
ATOM 1150 N N . LEU C 1 28 ? -28.946 21.292 96.926 1.00 26.26 28 LEU C N 1
ATOM 1151 C CA . LEU C 1 28 ? -30.153 21.498 97.725 1.00 26.25 28 LEU C CA 1
ATOM 1152 C C . LEU C 1 28 ? -29.818 21.652 99.199 1.00 25.93 28 LEU C C 1
ATOM 1153 O O . LEU C 1 28 ? -28.949 20.952 99.722 1.00 24.83 28 LEU C O 1
ATOM 1158 N N . THR C 1 29 ? -30.523 22.564 99.865 1.00 25.37 29 THR C N 1
ATOM 1159 C CA . THR C 1 29 ? -30.468 22.645 101.320 1.00 25.63 29 THR C CA 1
ATOM 1160 C C . THR C 1 29 ? -31.171 21.418 101.926 1.00 24.91 29 THR C C 1
ATOM 1161 O O . THR C 1 29 ? -31.960 20.756 101.248 1.00 23.63 29 THR C O 1
ATOM 1165 N N . LEU C 1 30 ? -30.876 21.123 103.194 1.00 24.64 30 LEU C N 1
ATOM 1166 C CA . LEU C 1 30 ? -31.533 20.039 103.920 1.00 25.05 30 LEU C CA 1
AT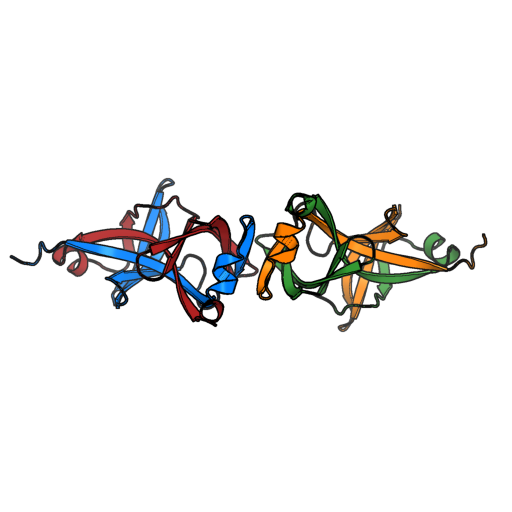OM 1167 C C . LEU C 1 30 ? -33.060 20.226 103.947 1.00 25.26 30 LEU C C 1
ATOM 1168 O O . LEU C 1 30 ? -33.815 19.260 103.847 1.00 24.71 30 LEU C O 1
ATOM 1171 N N . ALA C 1 31 ? -33.491 21.478 104.075 1.00 26.12 31 ALA C N 1
ATOM 1172 C CA . ALA C 1 31 ? -34.907 21.847 104.087 1.00 27.42 31 ALA C CA 1
ATOM 1173 C C . ALA C 1 31 ? -35.571 21.534 102.753 1.00 27.75 31 ALA C C 1
ATOM 1174 O O . ALA C 1 31 ? -36.668 20.989 102.718 1.00 28.92 31 ALA C O 1
ATOM 1176 N N . GLU C 1 32 ? -34.899 21.877 101.662 1.00 28.18 32 GLU C N 1
ATOM 1177 C CA . GLU C 1 32 ? -35.390 21.589 100.323 1.00 29.00 32 GLU C CA 1
ATOM 1178 C C . GLU C 1 32 ? -35.502 20.088 100.066 1.00 29.96 32 GLU C C 1
ATOM 1179 O O . GLU C 1 32 ? -36.529 19.612 99.594 1.00 29.21 32 GLU C O 1
ATOM 1185 N N . LEU C 1 33 ? -34.446 19.346 100.389 1.00 31.66 33 LEU C N 1
ATOM 1186 C CA . LEU C 1 33 ? -34.430 17.903 100.184 1.00 33.94 33 LEU C CA 1
ATOM 1187 C C . LEU C 1 33 ? -35.526 17.237 101.031 1.00 36.12 33 LEU C C 1
ATOM 1188 O O . LEU C 1 33 ? -36.090 16.203 100.643 1.00 36.10 33 LEU C O 1
ATOM 1193 N N . ARG C 1 34 ? -35.826 17.854 102.176 1.00 38.29 34 ARG C N 1
ATOM 1194 C CA . ARG C 1 34 ? -36.908 17.418 103.057 1.00 39.93 34 ARG C CA 1
ATOM 1195 C C . ARG C 1 34 ? -38.271 17.610 102.397 1.00 39.78 34 ARG C C 1
ATOM 1196 O O . ARG C 1 34 ? -39.135 16.729 102.472 1.00 39.80 34 ARG C O 1
ATOM 1202 N N . ARG C 1 35 ? -38.439 18.758 101.737 1.00 39.63 35 ARG C N 1
ATOM 1203 C CA . ARG C 1 35 ? -39.703 19.155 101.094 1.00 38.95 35 ARG C CA 1
ATOM 1204 C C . ARG C 1 35 ? -39.981 18.383 99.807 1.00 37.83 35 ARG C C 1
ATOM 1205 O O . ARG C 1 35 ? -41.131 18.234 99.396 1.00 38.62 35 ARG C O 1
ATOM 1210 N N . LEU C 1 36 ? -38.913 17.909 99.179 1.00 35.99 36 LEU C N 1
ATOM 1211 C CA . LEU C 1 36 ? -38.949 17.315 97.852 1.00 33.99 36 LEU C CA 1
ATOM 1212 C C . LEU C 1 36 ? -39.897 16.118 97.740 1.00 33.21 36 LEU C C 1
ATOM 1213 O O . LEU C 1 36 ? -39.697 15.094 98.391 1.00 33.67 36 LEU C O 1
ATOM 1218 N N . ASP C 1 37 ? -40.933 16.259 96.919 1.00 31.65 37 ASP C N 1
ATOM 1219 C CA . ASP C 1 37 ? -41.872 15.167 96.690 1.00 30.98 37 ASP C CA 1
ATOM 1220 C C . ASP C 1 37 ? -41.776 14.637 95.261 1.00 28.48 37 ASP C C 1
ATOM 1221 O O . ASP C 1 37 ? -41.201 15.295 94.385 1.00 27.63 37 ASP C O 1
ATOM 1226 N N . ALA C 1 38 ? -42.342 13.449 95.043 1.00 26.06 38 ALA C N 1
ATOM 1227 C CA . ALA C 1 38 ? -42.461 12.856 93.716 1.00 24.74 38 ALA C CA 1
ATOM 1228 C C . ALA C 1 38 ? -43.100 13.822 92.737 1.00 24.50 38 ALA C C 1
ATOM 1229 O O . ALA C 1 38 ? -44.016 14.565 93.096 1.00 25.04 38 ALA C O 1
ATOM 1231 N N . GLY C 1 39 ? -42.607 13.815 91.501 1.00 23.83 39 GLY C N 1
ATOM 1232 C CA . GLY C 1 39 ? -43.159 14.642 90.437 1.00 21.70 39 GLY C CA 1
ATOM 1233 C C . GLY C 1 39 ? -42.419 15.947 90.225 1.00 20.62 39 GLY C C 1
ATOM 1234 O O . GLY C 1 39 ? -42.476 16.514 89.143 1.00 21.27 39 GLY C O 1
ATOM 1235 N N . THR C 1 40 ? -41.740 16.430 91.261 1.00 20.06 40 THR C N 1
ATOM 1236 C CA . THR C 1 40 ? -40.942 17.648 91.169 1.00 20.38 40 THR C CA 1
ATOM 1237 C C . THR C 1 40 ? -39.800 17.454 90.152 1.00 19.23 40 THR C C 1
ATOM 1238 O O . THR C 1 40 ? -39.108 16.424 90.151 1.00 18.03 40 THR C O 1
ATOM 1242 N N . ILE C 1 41 ? -39.623 18.446 89.288 1.00 18.86 41 ILE C N 1
ATOM 1243 C CA . ILE C 1 41 ? -38.529 18.463 88.339 1.00 18.97 41 ILE C CA 1
ATOM 1244 C C . ILE C 1 41 ? -37.480 19.438 88.830 1.00 18.83 41 ILE C C 1
ATOM 1245 O O . ILE C 1 41 ? -37.754 20.640 88.981 1.00 19.76 41 ILE C O 1
ATOM 1250 N N . LEU C 1 42 ? -36.286 18.917 89.100 1.00 16.93 42 LEU C N 1
ATOM 1251 C CA . LEU C 1 42 ? -35.170 19.757 89.530 1.00 16.25 42 LEU C CA 1
ATOM 1252 C C . LEU C 1 42 ? -34.216 20.047 88.376 1.00 14.81 42 LEU C C 1
ATOM 1253 O O . LEU C 1 42 ? -33.833 19.140 87.625 1.00 13.95 42 LEU C O 1
ATOM 1258 N N . GLU C 1 43 ? -33.846 21.316 88.249 1.00 14.53 43 GLU C N 1
ATOM 1259 C CA . GLU C 1 43 ? -32.862 21.774 87.272 1.00 15.88 43 GLU C CA 1
ATOM 1260 C C . GLU C 1 43 ? -31.476 21.187 87.590 1.00 15.35 43 GLU C C 1
ATOM 1261 O O . GLU C 1 43 ? -31.053 21.153 88.746 1.00 13.49 43 GLU C O 1
ATOM 1267 N N . VAL C 1 44 ? -30.812 20.711 86.539 1.00 15.70 44 VAL C N 1
ATOM 1268 C CA . VAL C 1 44 ? -29.496 20.101 86.615 1.00 17.68 44 VAL C CA 1
ATOM 1269 C C . VAL C 1 44 ? -28.419 20.997 85.994 1.00 19.20 44 VAL C C 1
ATOM 1270 O O . VAL C 1 44 ? -28.624 21.595 84.942 1.00 18.26 44 VAL C O 1
ATOM 1274 N N . THR C 1 45 ? -27.272 21.071 86.672 1.00 21.61 45 THR C N 1
ATOM 1275 C CA . THR C 1 45 ? -26.100 21.814 86.210 1.00 22.66 45 THR C CA 1
ATOM 1276 C C . THR C 1 45 ? -24.992 20.867 85.773 1.00 21.96 45 THR C C 1
ATOM 1277 O O . THR C 1 45 ? -24.937 19.712 86.204 1.00 22.04 45 THR C O 1
ATOM 1281 N N . GLY C 1 46 ? -24.081 21.370 84.952 1.00 22.34 46 GLY C N 1
ATOM 1282 C CA . GLY C 1 46 ? -22.897 20.611 84.599 1.00 23.81 46 GLY C CA 1
ATOM 1283 C C . GLY C 1 46 ? -22.960 19.959 83.233 1.00 24.63 46 GLY C C 1
ATOM 1284 O O . GLY C 1 46 ? -21.963 19.903 82.544 1.00 25.65 46 GLY C O 1
ATOM 1285 N N . ILE C 1 47 ? -24.120 19.445 82.845 1.00 25.60 47 ILE C N 1
ATOM 1286 C CA . ILE C 1 47 ? -24.257 18.824 81.531 1.00 26.91 47 ILE C CA 1
ATOM 1287 C C . ILE C 1 47 ? -25.525 19.288 80.838 1.00 27.17 47 ILE C C 1
ATOM 1288 O O . ILE C 1 47 ? -26.493 19.699 81.496 1.00 28.23 47 ILE C O 1
ATOM 1292 N N . SER C 1 48 ? -25.507 19.226 79.506 1.00 26.36 48 SER C N 1
ATOM 1293 C CA . SER C 1 48 ? -26.717 19.396 78.706 1.00 24.24 48 SER C CA 1
ATOM 1294 C C . SER C 1 48 ? -27.323 18.024 78.475 1.00 23.57 48 SER C C 1
ATOM 1295 O O . SER C 1 48 ? -26.627 17.010 78.619 1.00 23.59 48 SER C O 1
ATOM 1298 N N . PRO C 1 49 ? -28.609 17.970 78.127 1.00 22.44 49 PRO C N 1
ATOM 1299 C CA . PRO C 1 49 ? -29.294 16.683 77.952 1.00 22.62 49 PRO C CA 1
ATOM 1300 C C . PRO C 1 49 ? -28.553 15.780 76.960 1.00 21.27 49 PRO C C 1
ATOM 1301 O O . PRO C 1 49 ? -27.958 16.282 76.005 1.00 19.92 49 PRO C O 1
ATOM 1305 N N . GLY C 1 50 ? -28.582 14.472 77.208 1.00 19.95 50 GLY C N 1
ATOM 1306 C CA . GLY C 1 50 ? -27.929 13.513 76.335 1.00 18.80 50 GLY C CA 1
ATOM 1307 C C . GLY C 1 50 ? -26.470 13.245 76.651 1.00 18.44 50 GLY C C 1
ATOM 1308 O O . GLY C 1 50 ? -25.875 12.375 76.037 1.00 20.18 50 GLY C O 1
ATOM 1309 N N . HIS C 1 51 ? -25.899 13.959 77.618 1.00 16.59 51 HIS C N 1
ATOM 1310 C CA . HIS C 1 51 ? -24.474 13.826 77.927 1.00 16.86 51 HIS C CA 1
ATOM 1311 C C . HIS C 1 51 ? -24.197 13.233 79.309 1.00 15.58 51 HIS C C 1
ATOM 1312 O O . HIS C 1 51 ? -25.057 13.250 80.191 1.00 13.19 51 HIS C O 1
ATOM 1319 N N . ALA C 1 52 ? -22.994 12.695 79.482 1.00 14.45 52 ALA C N 1
ATOM 1320 C CA . ALA C 1 52 ? -22.582 12.163 80.770 1.00 14.75 52 ALA C CA 1
ATOM 1321 C C . ALA C 1 52 ? -21.072 12.183 80.862 1.00 14.92 52 ALA C C 1
ATOM 1322 O O . ALA C 1 52 ? -20.391 12.184 79.841 1.00 14.43 52 ALA C O 1
ATOM 1324 N N . THR C 1 53 ? -20.560 12.252 82.089 1.00 15.38 53 THR C N 1
ATOM 1325 C CA . THR C 1 53 ? -19.148 11.990 82.349 1.00 15.82 53 THR C CA 1
ATOM 1326 C C . THR C 1 53 ? -18.957 10.602 82.950 1.00 16.01 53 THR C C 1
ATOM 1327 O O . THR C 1 53 ? -19.805 10.092 83.704 1.00 15.68 53 THR C O 1
ATOM 1331 N N . LEU C 1 54 ? -17.835 9.994 82.601 1.00 15.87 54 LEU C N 1
ATOM 1332 C CA . LEU C 1 54 ? -17.409 8.764 83.247 1.00 15.93 54 LEU C CA 1
ATOM 1333 C C . LEU C 1 54 ? -16.524 9.155 84.424 1.00 15.51 54 LEU C C 1
ATOM 1334 O O . LEU C 1 54 ? -15.559 9.888 84.254 1.00 14.49 54 LEU C O 1
ATOM 1339 N N . CYS C 1 55 ? -16.859 8.655 85.609 1.00 17.10 55 CYS C N 1
ATOM 1340 C CA . CYS C 1 55 ? -16.273 9.142 86.855 1.00 18.49 55 CYS C CA 1
ATOM 1341 C C . CYS C 1 55 ? -15.753 8.045 87.782 1.00 18.31 55 CYS C C 1
ATOM 1342 O O . CYS C 1 55 ? -16.390 7.005 87.969 1.00 15.73 55 CYS C O 1
ATOM 1345 N N . HIS C 1 56 ? -14.573 8.295 88.341 1.00 20.51 56 HIS C N 1
ATOM 1346 C CA . HIS C 1 56 ? -14.032 7.489 89.431 1.00 22.90 56 HIS C CA 1
ATOM 1347 C C . HIS C 1 56 ? -14.013 8.368 90.678 1.00 23.60 56 HIS C C 1
ATOM 1348 O O . HIS C 1 56 ? -13.189 9.283 90.795 1.00 22.68 56 HIS C O 1
ATOM 1355 N N . GLY C 1 57 ? -14.923 8.081 91.606 1.00 25.03 57 GLY C N 1
ATOM 1356 C CA . GLY C 1 57 ? -15.130 8.944 92.754 1.00 26.41 57 GLY C CA 1
ATOM 1357 C C . GLY C 1 57 ? -15.678 10.249 92.221 1.00 27.78 57 GLY C C 1
ATOM 1358 O O . GLY C 1 57 ? -16.694 10.252 91.525 1.00 27.49 57 GLY C O 1
ATOM 1359 N N . GLU C 1 58 ? -14.994 11.350 92.513 1.00 28.15 58 GLU C N 1
ATOM 1360 C CA . GLU C 1 58 ? -15.384 12.624 91.944 1.00 29.03 58 GLU C CA 1
ATOM 1361 C C . GLU C 1 58 ? -14.459 13.050 90.806 1.00 28.84 58 GLU C C 1
ATOM 1362 O O . GLU C 1 58 ? -14.525 14.188 90.351 1.00 30.39 58 GLU C O 1
ATOM 1366 N N . GLN C 1 59 ? -13.607 12.140 90.342 1.00 26.89 59 GLN C N 1
ATOM 1367 C CA . GLN C 1 59 ? -12.721 12.436 89.217 1.00 25.80 59 GLN C CA 1
ATOM 1368 C C . GLN C 1 59 ? -13.277 12.002 87.854 1.00 23.69 59 GLN C C 1
ATOM 1369 O O . GLN C 1 59 ? -13.560 10.821 87.629 1.00 22.39 59 GLN C O 1
ATOM 1375 N N . VAL C 1 60 ? -13.403 12.969 86.949 1.00 21.73 60 VAL C N 1
ATOM 1376 C CA . VAL C 1 60 ? -13.840 12.719 85.579 1.00 20.34 60 VAL C CA 1
ATOM 1377 C C . VAL C 1 60 ? -12.684 12.079 84.815 1.00 19.35 60 VAL C C 1
ATOM 1378 O O . VAL C 1 60 ? -11.570 12.615 84.795 1.00 20.27 60 VAL C O 1
ATOM 1382 N N . VAL C 1 61 ? -12.939 10.924 84.210 1.00 16.12 61 VAL C N 1
ATOM 1383 C CA . VAL C 1 61 ? -11.928 10.279 83.388 1.00 14.65 61 VAL C CA 1
ATOM 1384 C C . VAL C 1 61 ? -12.316 10.226 81.902 1.00 14.27 61 VAL C C 1
ATOM 1385 O O . VAL C 1 61 ? -11.480 9.951 81.051 1.00 14.49 61 VAL C O 1
ATOM 1389 N N . ALA C 1 62 ? -13.581 10.506 81.601 1.00 13.78 62 ALA C N 1
ATOM 1390 C CA . ALA C 1 62 ? -14.061 10.526 80.227 1.00 14.15 62 ALA C CA 1
ATOM 1391 C C . ALA C 1 62 ? -15.348 11.290 80.147 1.00 14.94 62 ALA C C 1
ATOM 1392 O O . ALA C 1 62 ? -16.053 11.429 81.136 1.00 16.82 62 ALA C O 1
ATOM 1394 N N . GLU C 1 63 ? -15.635 11.786 78.952 1.00 14.82 63 GLU C N 1
ATOM 1395 C CA . GLU C 1 63 ? -16.869 12.477 78.645 1.00 15.86 63 GLU C CA 1
ATOM 1396 C C . GLU C 1 63 ? -17.480 11.687 77.518 1.00 15.04 63 GLU C C 1
ATOM 1397 O O . GLU C 1 63 ? -16.761 11.047 76.747 1.00 14.94 63 GLU C O 1
ATOM 1403 N N . GLY C 1 64 ? -18.798 11.722 77.416 1.00 15.32 64 GLY C N 1
ATOM 1404 C CA . GLY C 1 64 ? -19.469 10.971 76.379 1.00 16.48 64 GLY C CA 1
ATOM 1405 C C . GLY C 1 64 ? -20.914 11.363 76.191 1.00 17.74 64 GLY C C 1
ATOM 1406 O O . GLY C 1 64 ? -21.419 12.297 76.830 1.00 17.74 64 GLY C O 1
ATOM 1407 N N . GLU C 1 65 ? -21.564 10.624 75.297 1.00 18.27 65 GLU C N 1
ATOM 1408 C CA . GLU C 1 65 ? -22.953 10.827 74.922 1.00 18.81 65 GLU C CA 1
ATOM 1409 C C . GLU C 1 65 ? -23.753 9.590 75.311 1.00 17.44 65 GLU C C 1
ATOM 1410 O O . GLU C 1 65 ? -23.312 8.461 75.070 1.00 16.94 65 GLU C O 1
ATOM 1414 N N . LEU C 1 66 ? -24.924 9.799 75.901 1.00 16.23 66 LEU C N 1
ATOM 1415 C CA . LEU C 1 66 ? -25.816 8.688 76.218 1.00 16.67 66 LEU C CA 1
ATOM 1416 C C . LEU C 1 66 ? -26.517 8.167 74.957 1.00 15.42 66 LEU C C 1
ATOM 1417 O O . LEU C 1 66 ? -27.148 8.924 74.231 1.00 14.73 66 LEU C O 1
ATOM 1422 N N . VAL C 1 67 ? -26.366 6.872 74.694 1.00 15.25 67 VAL C N 1
ATOM 1423 C CA . VAL C 1 67 ? -27.063 6.202 73.594 1.00 14.88 67 VAL C CA 1
ATOM 1424 C C . VAL C 1 67 ? -27.846 4.989 74.090 1.00 15.30 67 VAL C C 1
ATOM 1425 O O . VAL C 1 67 ? -27.605 4.470 75.181 1.00 17.02 67 VAL C O 1
ATOM 1429 N N . ASP C 1 68 ? -28.790 4.555 73.274 1.00 15.66 68 ASP C N 1
ATOM 1430 C CA . ASP C 1 68 ? -29.603 3.398 73.553 1.00 15.89 68 ASP C CA 1
ATOM 1431 C C . ASP C 1 68 ? -29.067 2.252 72.705 1.00 16.46 68 ASP C C 1
ATOM 1432 O O . ASP C 1 68 ? -28.979 2.365 71.476 1.00 16.40 68 ASP C O 1
ATOM 1437 N N . VAL C 1 69 ? -28.695 1.164 73.367 1.00 15.42 69 VAL C N 1
ATOM 1438 C CA . VAL C 1 69 ? -28.201 -0.027 72.696 1.00 14.66 69 VAL C CA 1
ATOM 1439 C C . VAL C 1 69 ? -29.238 -1.117 72.909 1.00 14.04 69 VAL C C 1
ATOM 1440 O O . VAL C 1 69 ? -29.207 -1.825 73.921 1.00 14.27 69 VAL C O 1
ATOM 1444 N N . GLU C 1 70 ? -30.176 -1.233 71.965 1.00 14.79 70 GLU C N 1
ATOM 1445 C CA . GLU C 1 70 ? -31.281 -2.216 72.040 1.00 14.69 70 GLU C CA 1
ATOM 1446 C C . GLU C 1 70 ? -32.063 -2.200 73.361 1.00 13.97 70 GLU C C 1
ATOM 1447 O O . GLU C 1 70 ? -32.499 -3.253 73.831 1.00 14.88 70 GLU C O 1
ATOM 1453 N N . GLY C 1 71 ? -32.248 -1.022 73.951 1.00 13.07 71 GLY C N 1
ATOM 1454 C CA . GLY C 1 71 ? -32.971 -0.911 75.204 1.00 11.89 71 GLY C CA 1
ATOM 1455 C C . GLY C 1 71 ? -32.040 -0.774 76.394 1.00 13.03 71 GLY C C 1
ATOM 1456 O O . GLY C 1 71 ? -32.481 -0.410 77.488 1.00 11.34 71 GLY C O 1
ATOM 1457 N N . ARG C 1 72 ? -30.751 -1.044 76.175 1.00 13.42 72 ARG C N 1
ATOM 1458 C CA . ARG C 1 72 ? -29.729 -0.843 77.208 1.00 14.16 72 ARG C CA 1
ATOM 1459 C C . ARG C 1 72 ? -29.054 0.525 77.062 1.00 14.35 72 ARG C C 1
ATOM 1460 O O . ARG C 1 72 ? -29.045 1.121 75.984 1.00 13.26 72 ARG C O 1
ATOM 1468 N N . LEU C 1 73 ? -28.503 1.021 78.159 1.00 14.00 73 LEU C N 1
ATOM 1469 C CA . LEU C 1 73 ? -27.778 2.274 78.128 1.00 12.65 73 LEU C CA 1
ATOM 1470 C C . LEU C 1 73 ? -26.348 2.060 77.615 1.00 11.49 73 LEU C C 1
ATOM 1471 O O . LEU C 1 73 ? -25.664 1.120 78.018 1.00 9.26 73 LEU C O 1
ATOM 1476 N N . GLY C 1 74 ? -25.938 2.924 76.692 1.00 10.61 74 GLY C N 1
ATOM 1477 C CA . GLY C 1 74 ? -24.558 3.000 76.274 1.00 11.02 74 GLY C CA 1
ATOM 1478 C C . GLY C 1 74 ? -23.962 4.375 76.545 1.00 11.07 74 GLY C C 1
ATOM 1479 O O . GLY C 1 74 ? -24.671 5.382 76.584 1.00 10.64 74 GLY C O 1
ATOM 1480 N N . LEU C 1 75 ? -22.649 4.412 76.738 1.00 11.27 75 LEU C N 1
ATOM 1481 C CA . LEU C 1 75 ? -21.933 5.664 76.725 1.00 11.05 75 LEU C CA 1
ATOM 1482 C C . LEU C 1 75 ? -20.991 5.689 75.544 1.00 11.63 75 LEU C C 1
ATOM 1483 O O . LEU C 1 75 ? -20.010 4.933 75.514 1.00 11.14 75 LEU C O 1
ATOM 1488 N N . GLN C 1 76 ? -21.285 6.567 74.586 1.00 10.83 76 GLN C N 1
ATOM 1489 C CA . GLN C 1 76 ? -20.368 6.801 73.489 1.00 11.67 76 GLN C CA 1
ATOM 1490 C C . GLN C 1 76 ? -19.342 7.835 73.921 1.00 12.39 76 GLN C C 1
ATOM 1491 O O . GLN C 1 76 ? -19.680 9.018 74.068 1.00 12.36 76 GLN C O 1
ATOM 1497 N N . ILE C 1 77 ? -18.100 7.384 74.101 1.00 12.52 77 ILE C N 1
ATOM 1498 C CA . ILE C 1 77 ? -16.995 8.244 74.514 1.00 12.62 77 ILE C CA 1
ATOM 1499 C C . ILE C 1 77 ? -16.727 9.326 73.453 1.00 13.12 77 ILE C C 1
ATOM 1500 O O . ILE C 1 77 ? -16.556 9.023 72.260 1.00 13.80 77 ILE C O 1
ATOM 1505 N N . THR C 1 78 ? -16.722 10.583 73.882 1.00 12.91 78 THR C N 1
ATOM 1506 C CA . THR C 1 78 ? -16.307 11.680 73.006 1.00 14.93 78 THR C CA 1
ATOM 1507 C C . THR C 1 78 ? -14.873 12.174 73.305 1.00 16.54 78 THR C C 1
ATOM 1508 O O . THR C 1 78 ? -14.202 12.696 72.423 1.00 17.06 78 THR C O 1
ATOM 1512 N N . ARG C 1 79 ? -14.415 11.998 74.542 1.00 17.04 79 ARG C N 1
ATOM 1513 C CA . ARG C 1 79 ? -13.069 12.382 74.938 1.00 18.74 79 ARG C CA 1
ATOM 1514 C C . ARG C 1 79 ? -12.638 11.579 76.154 1.00 20.61 79 ARG C C 1
ATOM 1515 O O . ARG C 1 79 ? -13.440 11.324 77.044 1.00 20.16 79 ARG C O 1
ATOM 1523 N N . LEU C 1 80 ? -11.368 11.189 76.179 1.00 23.64 80 LEU C N 1
ATOM 1524 C CA . LEU C 1 80 ? -10.723 10.679 77.389 1.00 26.79 80 LEU C CA 1
ATOM 1525 C C . LEU C 1 80 ? -9.970 11.803 78.071 1.00 28.54 80 LEU C C 1
ATOM 1526 O O . LEU C 1 80 ? -9.243 12.554 77.421 1.00 29.61 80 LEU C O 1
ATOM 1531 N N . VAL C 1 81 ? -10.138 11.915 79.381 1.00 30.51 81 VAL C N 1
ATOM 1532 C CA . VAL C 1 81 ? -9.495 12.986 80.139 1.00 32.77 81 VAL C CA 1
ATOM 1533 C C . VAL C 1 81 ? -8.217 12.506 80.819 1.00 33.60 81 VAL C C 1
ATOM 1534 O O . VAL C 1 81 ? -7.143 12.561 80.219 1.00 35.22 81 VAL C O 1
ATOM 1538 N N . ALA D 1 11 ? 5.033 6.241 64.254 1.00 46.54 11 ALA D N 1
ATOM 1539 C CA . ALA D 1 11 ? 4.186 6.901 63.217 1.00 46.64 11 ALA D CA 1
ATOM 1540 C C . ALA D 1 11 ? 3.379 5.871 62.426 1.00 46.52 11 ALA D C 1
ATOM 1541 O O . ALA D 1 11 ? 2.399 6.212 61.758 1.00 46.57 11 ALA D O 1
ATOM 1543 N N . LEU D 1 12 ? 3.796 4.608 62.504 1.00 46.18 12 LEU D N 1
ATOM 1544 C CA . LEU D 1 12 ? 3.064 3.512 61.869 1.00 45.24 12 LEU D CA 1
ATOM 1545 C C . LEU D 1 12 ? 1.714 3.250 62.553 1.00 44.36 12 LEU D C 1
ATOM 1546 O O . LEU D 1 12 ? 0.765 2.807 61.906 1.00 43.41 12 LEU D O 1
ATOM 1551 N N . ASP D 1 13 ? 1.644 3.539 63.856 1.00 43.18 13 ASP D N 1
ATOM 1552 C CA . ASP D 1 13 ? 0.397 3.481 64.623 1.00 41.70 13 ASP D CA 1
ATOM 1553 C C . ASP D 1 13 ? -0.665 4.409 64.043 1.00 38.86 13 ASP D C 1
ATOM 1554 O O . ASP D 1 13 ? -1.857 4.215 64.264 1.00 38.15 13 ASP D O 1
ATOM 1559 N N . SER D 1 14 ? -0.212 5.401 63.281 1.00 36.97 14 SER D N 1
ATOM 1560 C CA . SER D 1 14 ? -1.077 6.394 62.645 1.00 34.73 14 SER D CA 1
ATOM 1561 C C . SER D 1 14 ? -1.697 5.922 61.324 1.00 31.15 14 SER D C 1
ATOM 1562 O O . SER D 1 14 ? -2.440 6.668 60.689 1.00 30.00 14 SER D O 1
ATOM 1565 N N . LEU D 1 15 ? -1.376 4.696 60.918 1.00 28.85 15 LEU D N 1
ATOM 1566 C CA . LEU D 1 15 ? -1.859 4.124 59.666 1.00 27.53 15 LEU D CA 1
ATOM 1567 C C . LEU D 1 15 ? -3.356 3.887 59.711 1.00 25.26 15 LEU D C 1
ATOM 1568 O O . LEU D 1 15 ? -3.853 3.200 60.593 1.00 24.94 15 LEU D O 1
ATOM 1573 N N . ALA D 1 16 ? -4.071 4.478 58.762 1.00 23.99 16 ALA D N 1
ATOM 1574 C CA . ALA D 1 16 ? -5.513 4.329 58.691 1.00 23.28 16 ALA D CA 1
ATOM 1575 C C . ALA D 1 16 ? -5.838 3.077 57.897 1.00 22.68 16 ALA D C 1
ATOM 1576 O O . ALA D 1 16 ? -5.377 2.916 56.764 1.00 22.98 16 ALA D O 1
ATOM 1578 N N . LEU D 1 17 ? -6.605 2.183 58.516 1.00 21.76 17 LEU D N 1
ATOM 1579 C CA . LEU D 1 17 ? -6.919 0.879 57.931 1.00 20.66 17 LEU D CA 1
ATOM 1580 C C . LEU D 1 17 ? -8.381 0.799 57.552 1.00 21.44 17 LEU D C 1
ATOM 1581 O O . LEU D 1 17 ? -9.258 1.176 58.331 1.00 21.18 17 LEU D O 1
ATOM 1586 N N . ASP D 1 18 ? -8.635 0.299 56.348 1.00 22.37 18 ASP D N 1
ATOM 1587 C CA . ASP D 1 18 ? -9.991 0.071 55.893 1.00 22.46 18 ASP D CA 1
ATOM 1588 C C . ASP D 1 18 ? -10.430 -1.298 56.363 1.00 21.42 18 ASP D C 1
ATOM 1589 O O . ASP D 1 18 ? -9.911 -2.320 55.924 1.00 23.20 18 ASP D O 1
ATOM 1594 N N . LEU D 1 19 ? -11.371 -1.310 57.295 1.00 19.41 19 LEU D N 1
ATOM 1595 C CA . LEU D 1 19 ? -11.876 -2.558 57.837 1.00 17.29 19 LEU D CA 1
ATOM 1596 C C . LEU D 1 19 ? -13.314 -2.810 57.373 1.00 15.73 19 LEU D C 1
ATOM 1597 O O . LEU D 1 19 ? -14.057 -1.867 57.113 1.00 14.38 19 LEU D O 1
ATOM 1602 N N . THR D 1 20 ? -13.682 -4.085 57.245 1.00 14.80 20 THR D N 1
ATOM 1603 C CA . THR D 1 20 ? -15.047 -4.455 56.952 1.00 15.00 20 THR D CA 1
ATOM 1604 C C . THR D 1 20 ? -15.611 -5.335 58.064 1.00 15.17 20 THR D C 1
ATOM 1605 O O . THR D 1 20 ? -14.861 -6.026 58.789 1.00 13.63 20 THR D O 1
ATOM 1609 N N . LEU D 1 21 ? -16.939 -5.312 58.188 1.00 13.11 21 LEU D N 1
ATOM 1610 C CA . LEU D 1 21 ? -17.630 -6.301 58.971 1.00 13.76 21 LEU D CA 1
ATOM 1611 C C . LEU D 1 21 ? -17.944 -7.444 58.030 1.00 14.44 21 LEU D C 1
ATOM 1612 O O . LEU D 1 21 ? -18.528 -7.231 56.962 1.00 13.55 21 LEU D O 1
ATOM 1617 N N . ARG D 1 22 ? -17.537 -8.652 58.411 1.00 14.85 22 ARG D N 1
ATOM 1618 C CA . ARG D 1 22 ? -17.828 -9.831 57.608 1.00 15.66 22 ARG D CA 1
ATOM 1619 C C . ARG D 1 22 ? -18.867 -10.693 58.328 1.00 16.18 22 ARG D C 1
ATOM 1620 O O . ARG D 1 22 ? -18.648 -11.122 59.460 1.00 16.39 22 ARG D O 1
ATOM 1628 N N . CYS D 1 23 ? -19.999 -10.926 57.670 1.00 16.52 23 CYS D N 1
ATOM 1629 C CA . CYS D 1 23 ? -21.130 -11.629 58.274 1.00 17.47 23 CYS D CA 1
ATOM 1630 C C . CYS D 1 23 ? -21.286 -13.035 57.736 1.00 17.74 23 CYS D C 1
ATOM 1631 O O . CYS D 1 23 ? -22.375 -13.619 57.804 1.00 18.61 23 CYS D O 1
ATOM 1634 N N . GLY D 1 24 ? -20.200 -13.571 57.194 1.00 15.85 24 GLY D N 1
ATOM 1635 C CA . GLY D 1 24 ? -20.191 -14.907 56.664 1.00 15.10 24 GLY D CA 1
ATOM 1636 C C . GLY D 1 24 ? -19.568 -14.984 55.294 1.00 15.58 24 GLY D C 1
ATOM 1637 O O . GLY D 1 24 ? -19.118 -13.986 54.727 1.00 14.16 24 GLY D O 1
ATOM 1638 N N . GLU D 1 25 ? -19.526 -16.203 54.771 1.00 16.89 25 GLU D N 1
ATOM 1639 C CA . GLU D 1 25 ? -19.018 -16.457 53.430 1.00 17.79 25 GLU D CA 1
ATOM 1640 C C . GLU D 1 25 ? -19.775 -17.601 52.789 1.00 16.41 25 GLU D C 1
ATOM 1641 O O . GLU D 1 25 ? -20.474 -18.352 53.471 1.00 17.22 25 GLU D O 1
ATOM 1645 N N . LEU D 1 26 ? -19.661 -17.708 51.471 1.00 15.83 26 LEU D N 1
ATOM 1646 C CA . LEU D 1 26 ? -20.232 -18.831 50.744 1.00 16.74 26 LEU D CA 1
ATOM 1647 C C . LEU D 1 26 ? -19.491 -19.040 49.426 1.00 17.71 26 LEU D C 1
ATOM 1648 O O . LEU D 1 26 ? -18.802 -18.140 48.924 1.00 16.68 26 LEU D O 1
ATOM 1653 N N . ARG D 1 27 ? -19.648 -20.226 48.860 1.00 19.58 27 ARG D N 1
ATOM 1654 C CA . ARG D 1 27 ? -19.044 -20.530 47.569 1.00 21.97 27 ARG D CA 1
ATOM 1655 C C . ARG D 1 27 ? -20.148 -20.756 46.535 1.00 20.98 27 ARG D C 1
ATOM 1656 O O . ARG D 1 27 ? -21.120 -21.463 46.796 1.00 20.62 27 ARG D O 1
ATOM 1662 N N . LEU D 1 28 ? -19.995 -20.120 45.376 1.00 20.43 28 LEU D N 1
ATOM 1663 C CA . LEU D 1 28 ? -20.891 -20.315 44.244 1.00 19.19 28 LEU D CA 1
ATOM 1664 C C . LEU D 1 28 ? -20.054 -20.439 42.984 1.00 19.41 28 LEU D C 1
ATOM 1665 O O . LEU D 1 28 ? -19.095 -19.679 42.780 1.00 18.01 28 LEU D O 1
ATOM 1670 N N . THR D 1 29 ? -20.436 -21.383 42.127 1.00 19.06 29 THR D N 1
ATOM 1671 C CA . THR D 1 29 ? -19.873 -21.455 40.788 1.00 19.68 29 THR D CA 1
ATOM 1672 C C . THR D 1 29 ? -20.314 -20.233 39.976 1.00 19.96 29 THR D C 1
ATOM 1673 O O . THR D 1 29 ? -21.215 -19.493 40.386 1.00 18.28 29 THR D O 1
ATOM 1677 N N . LEU D 1 30 ? -19.665 -20.025 38.834 1.00 21.34 30 LEU D N 1
ATOM 1678 C CA . LEU D 1 30 ? -20.022 -18.956 37.910 1.00 23.09 30 LEU D CA 1
ATOM 1679 C C . LEU D 1 30 ? -21.432 -19.165 37.380 1.00 22.94 30 LEU D C 1
ATOM 1680 O O . LEU D 1 30 ? -22.192 -18.217 37.236 1.00 22.16 30 LEU D O 1
ATOM 1685 N N . ALA D 1 31 ? -21.773 -20.422 37.113 1.00 24.42 31 ALA D N 1
ATOM 1686 C CA . ALA D 1 31 ? -23.111 -20.799 36.654 1.00 26.14 31 ALA D CA 1
ATOM 1687 C C . ALA D 1 31 ? -24.169 -20.439 37.700 1.00 27.13 31 ALA D C 1
ATOM 1688 O O . ALA D 1 31 ? -25.173 -19.817 37.367 1.00 27.50 31 ALA D O 1
ATOM 1690 N N . GLU D 1 32 ? -23.922 -20.818 38.956 1.00 27.23 32 GLU D N 1
ATOM 1691 C CA . GLU D 1 32 ? -24.823 -20.510 40.061 1.00 27.58 32 GLU D CA 1
ATOM 1692 C C . GLU D 1 32 ? -24.987 -19.001 40.242 1.00 28.09 32 GLU D C 1
ATOM 1693 O O . GLU D 1 32 ? -26.102 -18.510 40.432 1.00 28.04 32 GLU D O 1
ATOM 1699 N N . LEU D 1 33 ? -23.879 -18.272 40.181 1.00 28.83 33 LEU D N 1
ATOM 1700 C CA . LEU D 1 33 ? -23.908 -16.821 40.313 1.00 30.33 33 LEU D CA 1
ATOM 1701 C C . LEU D 1 33 ? -24.759 -16.193 39.204 1.00 32.47 33 LEU D C 1
ATOM 1702 O O . LEU D 1 33 ? -25.365 -15.136 39.404 1.00 33.21 33 LEU D O 1
ATOM 1707 N N . ARG D 1 34 ? -24.796 -16.857 38.046 1.00 33.74 34 ARG D N 1
ATOM 1708 C CA . ARG D 1 34 ? -25.594 -16.434 36.902 1.00 34.98 34 ARG D CA 1
ATOM 1709 C C . ARG D 1 34 ? -27.088 -16.731 37.062 1.00 35.34 34 ARG D C 1
ATOM 1710 O O . ARG D 1 34 ? -27.921 -15.963 36.575 1.00 35.62 34 ARG D O 1
ATOM 1718 N N . ARG D 1 35 ? -27.418 -17.845 37.721 1.00 35.09 35 ARG D N 1
ATOM 1719 C CA . ARG D 1 35 ? -28.810 -18.221 38.014 1.00 35.51 35 ARG D CA 1
ATOM 1720 C C . ARG D 1 35 ? -29.403 -17.424 39.193 1.00 34.35 35 ARG D C 1
ATOM 1721 O O . ARG D 1 35 ? -30.597 -17.525 39.487 1.00 35.64 35 ARG D O 1
ATOM 1727 N N . LEU D 1 36 ? -28.569 -16.644 39.870 1.00 31.66 36 LEU D N 1
ATOM 1728 C CA . LEU D 1 36 ? -28.961 -15.987 41.112 1.00 29.11 36 LEU D CA 1
ATOM 1729 C C . LEU D 1 36 ? -29.913 -14.807 40.868 1.00 28.33 36 LEU D C 1
ATOM 1730 O O . LEU D 1 36 ? -29.631 -13.916 40.063 1.00 29.14 36 LEU D O 1
ATOM 1735 N N . ASP D 1 37 ? -31.042 -14.800 41.556 1.00 26.00 37 ASP D N 1
ATOM 1736 C CA . ASP D 1 37 ? -31.954 -13.672 41.436 1.00 25.42 37 ASP D CA 1
ATOM 1737 C C . ASP D 1 37 ? -32.543 -13.238 42.763 1.00 22.64 37 ASP D C 1
ATOM 1738 O O . ASP D 1 37 ? -32.385 -13.912 43.786 1.00 23.01 37 ASP D O 1
ATOM 1743 N N . ALA D 1 38 ? -33.225 -12.101 42.726 1.00 20.06 38 ALA D N 1
ATOM 1744 C CA . ALA D 1 38 ? -33.898 -11.558 43.885 1.00 18.36 38 ALA D CA 1
ATOM 1745 C C . ALA D 1 38 ? -34.812 -12.595 44.515 1.00 16.61 38 ALA D C 1
ATOM 1746 O O . ALA D 1 38 ? -35.599 -13.238 43.831 1.00 16.17 38 ALA D O 1
ATOM 1748 N N . GLY D 1 39 ? -34.674 -12.768 45.824 1.00 15.88 39 GLY D N 1
ATOM 1749 C CA . GLY D 1 39 ? -35.540 -13.651 46.580 1.00 16.08 39 GLY D CA 1
ATOM 1750 C C . GLY D 1 39 ? -34.857 -14.924 47.013 1.00 16.57 39 GLY D C 1
ATOM 1751 O O . GLY D 1 39 ? -35.233 -15.506 48.028 1.00 18.29 39 GLY D O 1
ATOM 1752 N N . THR D 1 40 ? -33.860 -15.356 46.243 1.00 16.73 40 THR D N 1
ATOM 1753 C CA . THR D 1 40 ? -33.046 -16.523 46.582 1.00 17.70 40 THR D CA 1
ATOM 1754 C C . THR D 1 40 ? -32.446 -16.354 47.974 1.00 17.18 40 THR D C 1
ATOM 1755 O O . THR D 1 40 ? -31.916 -15.298 48.315 1.00 16.66 40 THR D O 1
ATOM 1759 N N . ILE D 1 41 ? -32.558 -17.399 48.776 1.00 17.18 41 ILE D N 1
ATOM 1760 C CA . ILE D 1 41 ? -31.922 -17.424 50.072 1.00 17.44 41 ILE D CA 1
ATOM 1761 C C . ILE D 1 41 ? -30.702 -18.333 49.972 1.00 16.69 41 ILE D C 1
ATOM 1762 O O . ILE D 1 41 ? -30.820 -19.527 49.653 1.00 16.59 41 ILE D O 1
ATOM 1767 N N . LEU D 1 42 ? -29.529 -17.762 50.206 1.00 14.16 42 LEU D N 1
ATOM 1768 C CA . LEU D 1 42 ? -28.317 -18.570 50.198 1.00 14.45 42 LEU D CA 1
ATOM 1769 C C . LEU D 1 42 ? -27.902 -18.932 51.625 1.00 14.59 42 LEU D C 1
ATOM 1770 O O . LEU D 1 42 ? -28.024 -18.115 52.544 1.00 15.62 42 LEU D O 1
ATOM 1775 N N . GLU D 1 43 ? -27.452 -20.169 51.803 1.00 13.73 43 GLU D N 1
ATOM 1776 C CA . GLU D 1 43 ? -26.884 -20.623 53.065 1.00 13.93 43 GLU D CA 1
ATOM 1777 C C . GLU D 1 43 ? -25.534 -19.963 53.281 1.00 13.63 43 GLU D C 1
ATOM 1778 O O . GLU D 1 43 ? -24.702 -19.957 52.380 1.00 13.62 43 GLU D O 1
ATOM 1784 N N . VAL D 1 44 ? -25.333 -19.429 54.481 1.00 12.76 44 VAL D N 1
ATOM 1785 C CA . VAL D 1 44 ? -24.089 -18.777 54.857 1.00 14.98 44 VAL D CA 1
ATOM 1786 C C . VAL D 1 44 ? -23.240 -19.616 55.830 1.00 16.64 44 VAL D C 1
ATOM 1787 O O . VAL D 1 44 ? -23.745 -20.142 56.821 1.00 16.02 44 VAL D O 1
ATOM 1791 N N . THR D 1 45 ? -21.941 -19.722 55.554 1.00 17.97 45 THR D N 1
ATOM 1792 C CA . THR D 1 45 ? -21.052 -20.473 56.441 1.00 19.31 45 THR D CA 1
ATOM 1793 C C . THR D 1 45 ? -20.012 -19.607 57.161 1.00 18.70 45 THR D C 1
ATOM 1794 O O . THR D 1 45 ? -19.816 -18.452 56.824 1.00 17.20 45 THR D O 1
ATOM 1798 N N . GLY D 1 46 ? -19.350 -20.183 58.156 1.00 21.19 46 GLY D N 1
ATOM 1799 C CA . GLY D 1 46 ? -18.178 -19.558 58.754 1.00 24.78 46 GLY D CA 1
ATOM 1800 C C . GLY D 1 46 ? -18.443 -18.556 59.863 1.00 26.33 46 GLY D C 1
ATOM 1801 O O . GLY D 1 46 ? -17.530 -17.890 60.327 1.00 27.88 46 GLY D O 1
ATOM 1802 N N . ILE D 1 47 ? -19.694 -18.445 60.280 1.00 27.42 47 ILE D N 1
ATOM 1803 C CA . ILE D 1 47 ? -20.068 -17.497 61.307 1.00 29.50 47 ILE D CA 1
ATOM 1804 C C . ILE D 1 47 ? -21.377 -17.921 61.944 1.00 29.33 47 ILE D C 1
ATOM 1805 O O . ILE D 1 47 ? -22.299 -18.340 61.244 1.00 29.13 47 ILE D O 1
ATOM 1810 N N . SER D 1 48 ? -21.440 -17.833 63.271 1.00 29.40 48 SER D N 1
ATOM 1811 C CA . SER D 1 48 ? -22.722 -17.940 63.973 1.00 30.22 48 SER D CA 1
ATOM 1812 C C . SER D 1 48 ? -23.596 -16.733 63.615 1.00 29.00 48 SER D C 1
ATOM 1813 O O . SER D 1 48 ? -23.088 -15.608 63.479 1.00 29.36 48 SER D O 1
ATOM 1816 N N . PRO D 1 49 ? -24.901 -16.957 63.469 1.00 27.33 49 PRO D N 1
ATOM 1817 C CA . PRO D 1 49 ? -25.852 -15.865 63.218 1.00 25.60 49 PRO D CA 1
ATOM 1818 C C . PRO D 1 49 ? -25.835 -14.819 64.340 1.00 24.55 49 PRO D C 1
ATOM 1819 O O . PRO D 1 49 ? -25.587 -15.177 65.490 1.00 24.38 49 PRO D O 1
ATOM 1823 N N . GLY D 1 50 ? -26.088 -13.553 64.004 1.00 22.98 50 GLY D N 1
ATOM 1824 C CA . GLY D 1 50 ? -25.975 -12.461 64.958 1.00 21.29 50 GLY D CA 1
ATOM 1825 C C . GLY D 1 50 ? -24.534 -12.056 65.237 1.00 20.95 50 GLY D C 1
ATOM 1826 O O . GLY D 1 50 ? -24.280 -11.179 66.058 1.00 21.87 50 GLY D O 1
ATOM 1827 N N . HIS D 1 51 ? -23.590 -12.681 64.542 1.00 19.26 51 HIS D N 1
ATOM 1828 C CA . HIS D 1 51 ? -22.175 -12.425 64.766 1.00 18.29 51 HIS D CA 1
ATOM 1829 C C . HIS D 1 51 ? -21.471 -11.894 63.520 1.00 17.11 51 HIS D C 1
ATOM 1830 O O . HIS D 1 51 ? -22.006 -11.945 62.403 1.00 15.46 51 HIS D O 1
ATOM 1837 N N . ALA D 1 52 ? -20.263 -11.381 63.714 1.00 15.38 52 ALA D N 1
ATOM 1838 C CA . ALA D 1 52 ? -19.488 -10.892 62.600 1.00 15.51 52 ALA D CA 1
ATOM 1839 C C . ALA D 1 52 ? -18.042 -10.862 62.999 1.00 15.61 52 ALA D C 1
ATOM 1840 O O . ALA D 1 52 ? -17.720 -10.863 64.196 1.00 16.08 52 ALA D O 1
ATOM 1842 N N . THR D 1 53 ? -17.173 -10.857 61.996 1.00 14.86 53 THR D N 1
ATOM 1843 C CA . THR D 1 53 ? -15.760 -10.602 62.212 1.00 14.90 53 THR D CA 1
ATOM 1844 C C . THR D 1 53 ? -15.416 -9.230 61.636 1.00 14.45 53 THR D C 1
ATOM 1845 O O . THR D 1 53 ? -16.055 -8.742 60.697 1.00 13.29 53 THR D O 1
ATOM 1849 N N . LEU D 1 54 ? -14.412 -8.617 62.240 1.00 13.36 54 LEU D N 1
ATOM 1850 C CA . LEU D 1 54 ? -13.862 -7.374 61.766 1.00 14.07 54 LEU D CA 1
ATOM 1851 C C . LEU D 1 54 ? -12.625 -7.749 60.957 1.00 14.26 54 LEU D C 1
ATOM 1852 O O . LEU D 1 54 ? -11.701 -8.399 61.474 1.00 12.98 54 LEU D O 1
ATOM 1857 N N . CYS D 1 55 ? -12.621 -7.357 59.685 1.00 14.72 55 CYS D N 1
ATOM 1858 C CA . CYS D 1 55 ? -11.614 -7.826 58.744 1.00 15.21 55 CYS D CA 1
ATOM 1859 C C . CYS D 1 55 ? -10.837 -6.708 58.055 1.00 14.68 55 CYS D C 1
ATOM 1860 O O . CYS D 1 55 ? -11.394 -5.658 57.723 1.00 12.76 55 CYS D O 1
ATOM 1863 N N . HIS D 1 56 ? -9.537 -6.950 57.875 1.00 15.76 56 HIS D N 1
ATOM 1864 C CA . HIS D 1 56 ? -8.681 -6.133 57.018 1.00 16.91 56 HIS D CA 1
ATOM 1865 C C . HIS D 1 56 ? -8.337 -6.992 55.804 1.00 18.24 56 HIS D C 1
ATOM 1866 O O . HIS D 1 56 ? -7.568 -7.965 55.894 1.00 16.92 56 HIS D O 1
ATOM 1873 N N . GLY D 1 57 ? -8.931 -6.637 54.670 1.00 20.93 57 GLY D N 1
ATOM 1874 C CA . GLY D 1 57 ? -8.934 -7.507 53.506 1.00 21.98 57 GLY D CA 1
ATOM 1875 C C . GLY D 1 57 ? -9.486 -8.860 53.905 1.00 23.07 57 GLY D C 1
ATOM 1876 O O . GLY D 1 57 ? -10.641 -8.964 54.337 1.00 23.67 57 GLY D O 1
ATOM 1877 N N . GLU D 1 58 ? -8.655 -9.893 53.800 1.00 22.93 58 GLU D N 1
ATOM 1878 C CA . GLU D 1 58 ? -9.104 -11.250 54.087 1.00 22.46 58 GLU D CA 1
ATOM 1879 C C . GLU D 1 58 ? -8.730 -11.713 55.494 1.00 22.40 58 GLU D C 1
ATOM 1880 O O . GLU D 1 58 ? -9.000 -12.848 55.865 1.00 23.87 58 GLU D O 1
ATOM 1882 N N . GLN D 1 59 ? -8.118 -10.843 56.285 1.00 22.07 59 GLN D N 1
ATOM 1883 C CA . GLN D 1 59 ? -7.651 -11.254 57.611 1.00 21.17 59 GLN D CA 1
ATOM 1884 C C . GLN D 1 59 ? -8.541 -10.756 58.744 1.00 19.40 59 GLN D C 1
ATOM 1885 O O . GLN D 1 59 ? -8.871 -9.560 58.811 1.00 20.14 59 GLN D O 1
ATOM 1891 N N . VAL D 1 60 ? -8.900 -11.679 59.636 1.00 16.88 60 VAL D N 1
ATOM 1892 C CA . VAL D 1 60 ? -9.708 -11.388 60.802 1.00 16.52 60 VAL D CA 1
ATOM 1893 C C . VAL D 1 60 ? -8.821 -10.697 61.843 1.00 17.04 60 VAL D C 1
ATOM 1894 O O . VAL D 1 60 ? -7.734 -11.184 62.146 1.00 18.47 60 VAL D O 1
ATOM 1898 N N . VAL D 1 61 ? -9.263 -9.545 62.351 1.00 16.03 61 VAL D N 1
ATOM 1899 C CA . VAL D 1 61 ? -8.575 -8.859 63.451 1.00 15.60 61 VAL D CA 1
ATOM 1900 C C . VAL D 1 61 ? -9.420 -8.832 64.733 1.00 16.01 61 VAL D C 1
ATOM 1901 O O . VAL D 1 61 ? -8.918 -8.524 65.811 1.00 16.57 61 VAL D O 1
ATOM 1905 N N . ALA D 1 62 ? -10.703 -9.169 64.616 1.00 16.63 62 ALA D N 1
ATOM 1906 C CA . ALA D 1 62 ? -11.580 -9.250 65.776 1.00 16.58 62 ALA D CA 1
ATOM 1907 C C . ALA D 1 62 ? -12.877 -9.970 65.455 1.00 17.99 62 ALA D C 1
ATOM 1908 O O . ALA D 1 62 ? -13.284 -10.087 64.287 1.00 18.28 62 ALA D O 1
ATOM 1910 N N . GLU D 1 63 ? -13.506 -10.463 66.520 1.00 17.77 63 GLU D N 1
ATOM 1911 C CA . GLU D 1 63 ? -14.795 -11.117 66.449 1.00 17.43 63 GLU D CA 1
ATOM 1912 C C . GLU D 1 63 ? -15.733 -10.293 67.297 1.00 15.98 63 GLU D C 1
ATOM 1913 O O . GLU D 1 63 ? -15.315 -9.678 68.296 1.00 15.07 63 GLU D O 1
ATOM 1919 N N . GLY D 1 64 ? -16.996 -10.279 66.901 1.00 14.68 64 GLY D N 1
ATOM 1920 C CA . GLY D 1 64 ? -18.008 -9.635 67.700 1.00 15.29 64 GLY D CA 1
ATOM 1921 C C . GLY D 1 64 ? -19.425 -10.044 67.376 1.00 15.69 64 GLY D C 1
ATOM 1922 O O . GLY D 1 64 ? -19.682 -10.902 66.532 1.00 15.27 64 GLY D O 1
ATOM 1923 N N . GLU D 1 65 ? -20.340 -9.405 68.092 1.00 17.03 65 GLU D N 1
ATOM 1924 C CA . GLU D 1 65 ? -21.776 -9.576 67.949 1.00 17.36 65 GLU D CA 1
ATOM 1925 C C . GLU D 1 65 ? -22.375 -8.289 67.355 1.00 16.14 65 GLU D C 1
ATOM 1926 O O . GLU D 1 65 ? -22.022 -7.161 67.765 1.00 15.80 65 GLU D O 1
ATOM 1929 N N . LEU D 1 66 ? -23.269 -8.451 66.392 1.00 14.09 66 LEU D N 1
ATOM 1930 C CA . LEU D 1 66 ? -23.984 -7.309 65.848 1.00 13.64 66 LEU D CA 1
ATOM 1931 C C . LEU D 1 66 ? -24.995 -6.790 66.875 1.00 13.09 66 LEU D C 1
ATOM 1932 O O . LEU D 1 66 ? -25.680 -7.563 67.534 1.00 12.17 66 LEU D O 1
ATOM 1937 N N . VAL D 1 67 ? -25.021 -5.478 67.072 1.00 13.04 67 VAL D N 1
ATOM 1938 C CA . VAL D 1 67 ? -26.030 -4.875 67.931 1.00 12.88 67 VAL D CA 1
ATOM 1939 C C . VAL D 1 67 ? -26.651 -3.691 67.215 1.00 12.77 67 VAL D C 1
ATOM 1940 O O . VAL D 1 67 ? -26.106 -3.177 66.239 1.00 12.12 67 VAL D O 1
ATOM 1944 N N . ASP D 1 68 ? -27.798 -3.265 67.716 1.00 13.37 68 ASP D N 1
ATOM 1945 C CA . ASP D 1 68 ? -28.475 -2.097 67.198 1.00 15.46 68 ASP D CA 1
ATOM 1946 C C . ASP D 1 68 ? -28.284 -0.920 68.159 1.00 15.60 68 ASP D C 1
ATOM 1947 O O . ASP D 1 68 ? -28.650 -1.011 69.329 1.00 16.72 68 ASP D O 1
ATOM 1952 N N . VAL D 1 69 ? -27.708 0.168 67.657 1.00 14.93 69 VAL D N 1
ATOM 1953 C CA . VAL D 1 69 ? -27.488 1.383 68.431 1.00 13.76 69 VAL D CA 1
ATOM 1954 C C . VAL D 1 69 ? -28.378 2.506 67.884 1.00 14.17 69 VAL D C 1
ATOM 1955 O O . VAL D 1 69 ? -27.990 3.271 66.984 1.00 12.78 69 VAL D O 1
ATOM 1959 N N . GLU D 1 70 ? -29.591 2.587 68.426 1.00 14.93 70 GLU D N 1
ATOM 1960 C CA . GLU D 1 70 ? -30.567 3.594 67.996 1.00 16.14 70 GLU D CA 1
ATOM 1961 C C . GLU D 1 70 ? -30.803 3.595 66.478 1.00 14.75 70 GLU D C 1
ATOM 1962 O O . GLU D 1 70 ? -30.996 4.654 65.892 1.00 15.56 70 GLU D O 1
ATOM 1968 N N . GLY D 1 71 ? -30.763 2.412 65.857 1.00 13.85 71 GLY D N 1
ATOM 1969 C CA . GLY D 1 71 ? -30.938 2.260 64.417 1.00 12.17 71 GLY D CA 1
ATOM 1970 C C . GLY D 1 71 ? -29.651 2.117 63.606 1.00 11.86 71 GLY D C 1
ATOM 1971 O O . GLY D 1 71 ? -29.697 1.721 62.442 1.00 10.61 71 GLY D O 1
ATOM 1972 N N . ARG D 1 72 ? -28.511 2.458 64.203 1.00 12.19 72 ARG D N 1
ATOM 1973 C CA . ARG D 1 72 ? -27.199 2.236 63.568 1.00 12.99 72 ARG D CA 1
ATOM 1974 C C . ARG D 1 72 ? -26.635 0.866 63.932 1.00 13.14 72 ARG D C 1
ATOM 1975 O O . ARG D 1 72 ? -26.915 0.328 65.005 1.00 11.72 72 ARG D O 1
ATOM 1983 N N . LEU D 1 73 ? -25.868 0.276 63.023 1.00 13.42 73 LEU D N 1
ATOM 1984 C CA . LEU D 1 73 ? -25.288 -1.010 63.316 1.00 12.18 73 LEU D CA 1
ATOM 1985 C C . LEU D 1 73 ? -24.095 -0.808 64.246 1.00 12.70 73 LEU D C 1
ATOM 1986 O O . LEU D 1 73 ? -23.323 0.156 64.094 1.00 12.64 73 LEU D O 1
ATOM 1991 N N . GLY D 1 74 ? -23.976 -1.706 65.220 1.00 10.88 74 GLY D N 1
ATOM 1992 C CA . GLY D 1 74 ? -22.823 -1.745 66.090 1.00 11.01 74 GLY D CA 1
ATOM 1993 C C . GLY D 1 74 ? -22.139 -3.102 66.059 1.00 10.85 74 GLY D C 1
ATOM 1994 O O . GLY D 1 74 ? -22.756 -4.120 65.743 1.00 8.97 74 GLY D O 1
ATOM 1995 N N . LEU D 1 75 ? -20.849 -3.109 66.377 1.00 11.44 75 LEU D N 1
ATOM 1996 C CA . LEU D 1 75 ? -20.153 -4.363 66.624 1.00 12.18 75 LEU D CA 1
ATOM 1997 C C . LEU D 1 75 ? -19.660 -4.383 68.069 1.00 11.25 75 LEU D C 1
ATOM 1998 O O . LEU D 1 75 ? -18.797 -3.582 68.455 1.00 11.20 75 LEU D O 1
ATOM 2003 N N . GLN D 1 76 ? -20.223 -5.284 68.861 1.00 10.26 76 GLN D N 1
ATOM 2004 C CA . GLN D 1 76 ? -19.733 -5.498 70.208 1.00 11.04 76 GLN D CA 1
ATOM 2005 C C . GLN D 1 76 ? -18.605 -6.505 70.138 1.00 11.97 76 GLN D C 1
ATOM 2006 O O . GLN D 1 76 ? -18.833 -7.694 69.852 1.00 12.47 76 GLN D O 1
ATOM 2012 N N . ILE D 1 77 ? -17.389 -6.025 70.380 1.00 12.10 77 ILE D N 1
ATOM 2013 C CA . ILE D 1 77 ? -16.203 -6.872 70.304 1.00 11.94 77 ILE D CA 1
ATOM 2014 C C . ILE D 1 77 ? -16.301 -7.940 71.381 1.00 12.13 77 ILE D C 1
ATOM 2015 O O . ILE D 1 77 ? -16.533 -7.614 72.563 1.00 12.92 77 ILE D O 1
ATOM 2020 N N . THR D 1 78 ? -16.161 -9.207 70.979 1.00 11.66 78 THR D N 1
ATOM 2021 C CA . THR D 1 78 ? -16.046 -10.307 71.942 1.00 13.18 78 THR D CA 1
ATOM 2022 C C . THR D 1 78 ? -14.600 -10.815 72.087 1.00 13.74 78 THR D C 1
ATOM 2023 O O . THR D 1 78 ? -14.229 -11.381 73.130 1.00 14.26 78 THR D O 1
ATOM 2027 N N . ARG D 1 79 ? -13.790 -10.599 71.053 1.00 12.99 79 ARG D N 1
ATOM 2028 C CA . ARG D 1 79 ? -12.398 -11.009 71.069 1.00 14.73 79 ARG D CA 1
ATOM 2029 C C . ARG D 1 79 ? -11.567 -10.261 70.047 1.00 16.61 79 ARG D C 1
ATOM 2030 O O . ARG D 1 79 ? -11.997 -10.055 68.915 1.00 16.25 79 ARG D O 1
ATOM 2038 N N . LEU D 1 80 ? -10.365 -9.872 70.457 1.00 20.48 80 LEU D N 1
ATOM 2039 C CA . LEU D 1 80 ? -9.338 -9.403 69.535 1.00 23.59 80 LEU D CA 1
ATOM 2040 C C . LEU D 1 80 ? -8.462 -10.566 69.173 1.00 26.06 80 LEU D C 1
ATOM 2041 O O . LEU D 1 80 ? -8.051 -11.337 70.046 1.00 25.67 80 LEU D O 1
ATOM 2046 N N . VAL D 1 81 ? -8.192 -10.699 67.882 1.00 29.70 81 VAL D N 1
ATOM 2047 C CA . VAL D 1 81 ? -7.321 -11.760 67.400 1.00 34.61 81 VAL D CA 1
ATOM 2048 C C . VAL D 1 81 ? -5.884 -11.243 67.451 1.00 38.19 81 VAL D C 1
ATOM 2049 O O . VAL D 1 81 ? -5.421 -10.543 66.538 1.00 39.72 81 VAL D O 1
ATOM 2053 N N . THR D 1 82 ? -5.207 -11.576 68.548 1.00 40.72 82 THR D N 1
ATOM 2054 C CA . THR D 1 82 ? -3.878 -11.048 68.847 1.00 43.40 82 THR D CA 1
ATOM 2055 C C . THR D 1 82 ? -2.953 -12.124 69.412 1.00 45.02 82 THR D C 1
ATOM 2056 O O . THR D 1 82 ? -1.800 -11.843 69.756 1.00 46.13 82 THR D O 1
#